Protein AF-H8Z749-F1 (afdb_monomer_lite)

Secondary structure (DSSP, 8-state):
-----------------------------------PPPPPPPPPPPPPPPPPPPPHHHHHHHHHHHHHHHHHHHHHHHHHHHHHHHHTT----SS-TTS-SGGGGSPPGGGGGGS-HHHHHHHHHHHHHHHHHHHHHTT----SS-HHHHHHHHHHHHHHHHHHHHHHHHHS-HHHHHHHHHHH-S-----SPPPTT-----TT---TTSSS----SSSSS------TT----------PPPPPPPPPPPPPPPPP-

Organism: NCBI:txid631362

pLDDT: mean 71.99, std 20.21, range [40.19, 97.88]

Sequence (257 aa):
MSRQSTSILVASIAAAALGLSQGAFATDATAPAAATPPAPPAPPAAPAPMSAPESPDAIIARMEARHKQMAEERERRYEELRNRASQLGFEMPEMPPWEPGERAGMPSPDYAPWITPEERNALREKRWQETRTRAAEHGIELPEMPPWKAAEERRKEMKARFDKFRETMDALNQEQRQAIEQVIGEMPDFGEMPEFGTMPSRPGGMGPGWHGQSRCPHGSKPCNHPRPGYPVPMGAPGMMPPPAAEAPAQPTPAPAN

Radius of gyration: 33.16 Å; chains: 1; bounding box: 97×74×66 Å

Foldseek 3Di:
DDDDDDDDDDDDDDDDDDDDDDDDDDDDDDDDDDDDPDDPDDDPDDDDPDDDDDDPVRVVVVVVVVVVVVVVVVVVVVVVVQVVCVVVVHHDDPDDPPPPDVVVPPPDPVPPPPQDPVNVVVVVVVVVVVVCVVCVVVVHHDDPDDPVVVVVVVVVVVVVVVVVVVVVVVPDDPVVVVVVCVVVNDDPPPPDPPDVPCPPPPPPDDDPDDDDDPPPPDDDDDPPDPPPDDPDPPDDDDPDPPPPPDPPDDDDDDDDD

Structure (mmCIF, N/CA/C/O backbone):
data_AF-H8Z749-F1
#
_entry.id   AF-H8Z749-F1
#
loop_
_atom_site.group_PDB
_atom_site.id
_atom_site.type_symbol
_atom_site.label_atom_id
_atom_site.label_alt_id
_atom_site.label_comp_id
_atom_site.label_asym_id
_atom_site.label_entity_id
_atom_site.label_seq_id
_atom_site.pdbx_PDB_ins_code
_atom_site.Cartn_x
_atom_site.Cartn_y
_atom_site.Cartn_z
_atom_site.occupancy
_atom_site.B_iso_or_equiv
_atom_site.auth_seq_id
_atom_site.auth_comp_id
_atom_site.auth_asym_id
_atom_site.auth_atom_id
_atom_site.pdbx_PDB_model_num
ATOM 1 N N . MET A 1 1 ? -55.920 -6.398 -4.069 1.00 46.88 1 MET A N 1
ATOM 2 C CA . MET A 1 1 ? -55.215 -7.417 -4.880 1.00 46.88 1 MET A CA 1
ATOM 3 C C . MET A 1 1 ? -54.076 -7.973 -4.039 1.00 46.88 1 MET A C 1
ATOM 5 O O . MET A 1 1 ? -53.027 -7.351 -3.947 1.00 46.88 1 MET A O 1
ATOM 9 N N . SER A 1 2 ? -54.340 -9.072 -3.331 1.00 44.34 2 SER A N 1
ATOM 10 C CA . SER A 1 2 ? -53.428 -9.686 -2.358 1.00 44.34 2 SER A CA 1
ATOM 11 C C . SER A 1 2 ? -52.362 -10.525 -3.059 1.00 44.34 2 SER A C 1
ATOM 13 O O . SER A 1 2 ? -52.702 -11.354 -3.900 1.00 44.34 2 SER A O 1
ATOM 15 N N . ARG A 1 3 ? -51.086 -10.343 -2.705 1.00 53.62 3 ARG A N 1
ATOM 16 C CA . ARG A 1 3 ? -49.996 -11.231 -3.130 1.00 53.62 3 ARG A CA 1
ATOM 17 C C . ARG A 1 3 ? -49.558 -12.074 -1.937 1.00 53.62 3 ARG A C 1
ATOM 19 O O . ARG A 1 3 ? -48.973 -11.556 -0.993 1.00 53.62 3 ARG A O 1
ATOM 26 N N . GLN A 1 4 ? -49.904 -13.357 -1.984 1.00 51.09 4 GLN A N 1
ATOM 27 C CA . GLN A 1 4 ? -49.345 -14.396 -1.126 1.00 51.09 4 GLN A CA 1
ATOM 28 C C . GLN A 1 4 ? -47.958 -14.753 -1.673 1.00 51.09 4 GLN A C 1
ATOM 30 O O . GLN A 1 4 ? -47.847 -15.120 -2.841 1.00 51.09 4 GLN A O 1
ATOM 35 N N . SER A 1 5 ? -46.916 -14.632 -0.851 1.00 54.16 5 SER A N 1
ATOM 36 C CA . SER A 1 5 ? -45.573 -15.116 -1.183 1.00 54.16 5 SER A CA 1
ATOM 37 C C . SER A 1 5 ? -45.293 -16.387 -0.392 1.00 54.16 5 SER A C 1
ATOM 39 O O . SER A 1 5 ? -45.149 -16.369 0.828 1.00 54.16 5 SER A O 1
ATOM 41 N N . THR A 1 6 ? -45.266 -17.490 -1.127 1.00 57.66 6 THR A N 1
ATOM 42 C CA . THR A 1 6 ? -45.041 -18.864 -0.690 1.00 57.66 6 THR A CA 1
ATOM 43 C C . THR A 1 6 ? -43.599 -19.057 -0.219 1.00 57.66 6 THR A C 1
ATOM 45 O O . THR A 1 6 ? -42.656 -18.845 -0.979 1.00 57.66 6 THR A O 1
ATOM 48 N N . SER A 1 7 ? -43.420 -19.478 1.032 1.00 46.78 7 SER A N 1
ATOM 49 C CA . SER A 1 7 ? -42.132 -19.903 1.584 1.00 46.78 7 SER A CA 1
ATOM 50 C C . SER A 1 7 ? -41.758 -21.287 1.045 1.00 46.78 7 SER A C 1
ATOM 52 O O . SER A 1 7 ? -42.507 -22.244 1.233 1.00 46.78 7 SER A O 1
ATOM 54 N N . ILE A 1 8 ? -40.599 -21.409 0.395 1.00 58.31 8 ILE A N 1
ATOM 55 C CA . ILE A 1 8 ? -40.028 -22.697 -0.022 1.00 58.31 8 ILE A CA 1
ATOM 56 C C . ILE A 1 8 ? -38.887 -23.042 0.942 1.00 58.31 8 ILE A C 1
ATOM 58 O O . ILE A 1 8 ? -37.840 -22.401 0.942 1.00 58.31 8 ILE A O 1
ATOM 62 N N . LEU A 1 9 ? -39.118 -24.061 1.772 1.00 48.91 9 LEU A N 1
ATOM 63 C CA . LEU A 1 9 ? -38.109 -24.758 2.569 1.00 48.91 9 LEU A CA 1
ATOM 64 C C . LEU A 1 9 ? -37.412 -25.792 1.676 1.00 48.91 9 LEU A C 1
ATOM 66 O O . LEU A 1 9 ? -38.065 -26.716 1.195 1.00 48.91 9 LEU A O 1
ATOM 70 N N . VAL A 1 10 ? -36.095 -25.679 1.494 1.00 55.44 10 VAL A N 1
ATOM 71 C CA . VAL A 1 10 ? -35.273 -26.767 0.943 1.00 55.44 10 VAL A CA 1
ATOM 72 C C . VAL A 1 10 ? -34.322 -27.243 2.031 1.00 55.44 10 VAL A C 1
ATOM 74 O O . VAL A 1 10 ? -33.332 -26.591 2.350 1.00 55.44 10 VAL A O 1
ATOM 77 N N . ALA A 1 11 ? -34.650 -28.397 2.606 1.00 48.34 11 ALA A N 1
ATOM 78 C CA . ALA A 1 11 ? -33.718 -29.213 3.362 1.00 48.34 11 ALA A CA 1
ATOM 79 C C . ALA A 1 11 ? -32.883 -30.035 2.369 1.00 48.34 11 ALA A C 1
ATOM 81 O O . ALA A 1 11 ? -33.427 -30.671 1.467 1.00 48.34 11 ALA A O 1
ATOM 82 N N . SER A 1 12 ? -31.563 -30.048 2.526 1.00 42.06 12 SER A N 1
ATOM 83 C CA . SER A 1 12 ? -30.711 -31.041 1.870 1.00 42.06 12 SER A CA 1
ATOM 84 C C . SER A 1 12 ? -29.648 -31.525 2.840 1.00 42.06 12 SER A C 1
ATOM 86 O O . SER A 1 12 ? -28.687 -30.833 3.163 1.00 42.06 12 SER A O 1
ATOM 88 N N . ILE A 1 13 ? -29.898 -32.740 3.317 1.00 45.94 13 ILE A N 1
ATOM 89 C CA . ILE A 1 13 ? -28.974 -33.626 4.010 1.00 45.94 13 ILE A CA 1
ATOM 90 C C . ILE A 1 13 ? -28.310 -34.474 2.925 1.00 45.94 13 ILE A C 1
ATOM 92 O O . ILE A 1 13 ? -29.010 -35.154 2.178 1.00 45.94 13 ILE A O 1
ATOM 96 N N . ALA A 1 14 ? -26.980 -34.483 2.864 1.00 51.44 14 ALA A N 1
ATOM 97 C CA . ALA A 1 14 ? -26.232 -35.553 2.213 1.00 51.44 14 ALA A CA 1
ATOM 98 C C . ALA A 1 14 ? -24.851 -35.680 2.865 1.00 51.44 14 ALA A C 1
ATOM 100 O O . ALA A 1 14 ? -23.934 -34.907 2.599 1.00 51.44 14 ALA A O 1
ATOM 101 N N . ALA A 1 15 ? -24.733 -36.670 3.746 1.00 47.78 15 ALA A N 1
ATOM 102 C CA . ALA A 1 15 ? -23.464 -37.248 4.147 1.00 47.78 15 ALA A CA 1
ATOM 103 C C . ALA A 1 15 ? -23.049 -38.286 3.095 1.00 47.78 15 ALA A C 1
ATOM 105 O O . ALA A 1 15 ? -23.853 -39.146 2.739 1.00 47.78 15 ALA A O 1
ATOM 106 N N . ALA A 1 16 ? -21.798 -38.246 2.640 1.00 49.72 16 ALA A N 1
ATOM 107 C CA . ALA A 1 16 ? -21.149 -39.385 1.999 1.00 49.72 16 ALA A CA 1
ATOM 108 C C . ALA A 1 16 ? -19.632 -39.295 2.205 1.00 49.72 16 ALA A C 1
ATOM 110 O O . ALA A 1 16 ? -18.963 -38.393 1.707 1.00 49.72 16 ALA A O 1
ATOM 111 N N . ALA A 1 17 ? -19.126 -40.244 2.987 1.00 48.78 17 ALA A N 1
ATOM 112 C CA . ALA A 1 17 ? -17.720 -40.569 3.145 1.00 48.78 17 ALA A CA 1
ATOM 113 C C . ALA A 1 17 ? -17.163 -41.221 1.871 1.00 48.78 17 ALA A C 1
ATOM 115 O O . ALA A 1 17 ? -17.882 -41.978 1.230 1.00 48.78 17 ALA A O 1
ATOM 116 N N . LEU A 1 18 ? -15.888 -40.966 1.560 1.00 43.22 18 LEU A N 1
ATOM 117 C CA . LEU A 1 18 ? -14.976 -41.730 0.685 1.00 43.22 18 LEU A CA 1
ATOM 118 C C . LEU A 1 18 ? -13.651 -40.943 0.683 1.00 43.22 18 LEU A C 1
ATOM 120 O O . LEU A 1 18 ? -13.672 -39.726 0.585 1.00 43.22 18 LEU A O 1
ATOM 124 N N . GLY A 1 19 ? -12.455 -41.495 0.808 1.00 47.06 19 GLY A N 1
ATOM 125 C CA . GLY A 1 19 ? -11.974 -42.860 0.907 1.00 47.06 19 GLY A CA 1
ATOM 126 C C . GLY A 1 19 ? -10.455 -42.770 1.107 1.00 47.06 19 GLY A C 1
ATOM 127 O O . GLY A 1 19 ? -9.820 -41.795 0.704 1.00 47.06 19 GLY A O 1
ATOM 128 N N . LEU A 1 20 ? -9.886 -43.761 1.789 1.00 51.81 20 LEU A N 1
ATOM 129 C CA . LEU A 1 20 ? -8.452 -43.888 2.015 1.00 51.81 20 LEU A CA 1
ATOM 130 C C . LEU A 1 20 ? -7.694 -44.073 0.693 1.00 51.81 20 LEU A C 1
ATOM 132 O O . LEU A 1 20 ? -8.020 -44.970 -0.079 1.00 51.81 20 LEU A O 1
ATOM 136 N N . SER A 1 21 ? -6.604 -43.332 0.503 1.00 46.31 21 SER A N 1
ATOM 137 C CA . SER A 1 21 ? -5.552 -43.703 -0.446 1.00 46.31 21 SER A CA 1
ATOM 138 C C . SER A 1 21 ? -4.190 -43.646 0.246 1.00 46.31 21 SER A C 1
ATOM 140 O O . SER A 1 21 ? -3.498 -42.628 0.224 1.00 46.31 21 SER A O 1
ATOM 142 N N . GLN A 1 22 ? -3.818 -44.755 0.891 1.00 46.56 22 GLN A N 1
ATOM 143 C CA . GLN A 1 22 ? -2.431 -45.036 1.252 1.00 46.56 22 GLN A CA 1
ATOM 144 C C . GLN A 1 22 ? -1.711 -45.535 -0.006 1.00 46.56 22 GLN A C 1
ATOM 146 O O . GLN A 1 22 ? -1.921 -46.663 -0.445 1.00 46.56 22 GLN A O 1
ATOM 151 N N . GLY A 1 23 ? -0.891 -44.676 -0.608 1.00 56.78 23 GLY A N 1
ATOM 152 C CA . GLY A 1 23 ? 0.042 -45.062 -1.662 1.00 56.78 23 GLY A CA 1
ATOM 153 C C . GLY A 1 23 ? 1.331 -45.590 -1.044 1.00 56.78 23 GLY A C 1
ATOM 154 O O . GLY A 1 23 ? 2.120 -44.818 -0.504 1.00 56.78 23 GLY A O 1
ATOM 155 N N . ALA A 1 24 ? 1.523 -46.905 -1.118 1.00 50.28 24 ALA A N 1
ATOM 156 C CA . ALA A 1 24 ? 2.780 -47.573 -0.829 1.00 50.28 24 ALA A CA 1
ATOM 157 C C . ALA A 1 24 ? 3.790 -47.270 -1.949 1.00 50.28 24 ALA A C 1
ATOM 159 O O . ALA A 1 24 ? 3.610 -47.716 -3.080 1.00 50.28 24 ALA A O 1
ATOM 160 N N . PHE A 1 25 ? 4.858 -46.537 -1.637 1.00 56.69 25 PHE A N 1
ATOM 161 C CA . PHE A 1 25 ? 6.051 -46.517 -2.480 1.00 56.69 25 PHE A CA 1
ATOM 162 C C . PHE A 1 25 ? 7.028 -47.567 -1.961 1.00 56.69 25 PHE A C 1
ATOM 164 O O . PHE A 1 25 ? 7.559 -47.458 -0.857 1.00 56.69 25 PHE A O 1
ATOM 171 N N . ALA A 1 26 ? 7.213 -48.605 -2.775 1.00 51.00 26 ALA A N 1
ATOM 172 C CA . ALA A 1 26 ? 8.272 -49.584 -2.639 1.00 51.00 26 ALA A CA 1
ATOM 173 C C . ALA A 1 26 ? 9.633 -48.892 -2.802 1.00 51.00 26 ALA A C 1
ATOM 175 O O . ALA A 1 26 ? 9.894 -48.253 -3.820 1.00 51.00 26 ALA A O 1
ATOM 176 N N . THR A 1 27 ? 10.491 -49.024 -1.797 1.00 49.38 27 THR A N 1
ATOM 177 C CA . THR A 1 27 ? 11.911 -48.682 -1.885 1.00 49.38 27 THR A CA 1
ATOM 178 C C . THR A 1 27 ? 12.724 -49.963 -1.981 1.00 49.38 27 THR A C 1
ATOM 180 O O . THR A 1 27 ? 12.558 -50.866 -1.159 1.00 49.38 27 THR A O 1
ATOM 183 N N . ASP A 1 28 ? 13.592 -50.002 -2.989 1.00 51.97 28 ASP A N 1
ATOM 184 C CA . ASP A 1 28 ? 14.576 -51.042 -3.267 1.00 51.97 28 ASP A CA 1
ATOM 185 C C . ASP A 1 28 ? 15.382 -51.465 -2.031 1.00 51.97 28 ASP A C 1
ATOM 187 O O . ASP A 1 28 ? 15.905 -50.647 -1.267 1.00 51.97 28 ASP A O 1
ATOM 191 N N . ALA A 1 29 ? 15.510 -52.781 -1.878 1.00 46.47 29 ALA A N 1
ATOM 192 C CA . ALA A 1 29 ? 16.312 -53.434 -0.861 1.00 46.47 29 ALA A CA 1
ATOM 193 C C . ALA A 1 29 ? 17.808 -53.237 -1.157 1.00 46.47 29 ALA A C 1
ATOM 195 O O . ALA A 1 29 ? 18.411 -53.955 -1.951 1.00 46.47 29 ALA A O 1
ATOM 196 N N . THR A 1 30 ? 18.421 -52.267 -0.480 1.00 55.94 30 THR A N 1
ATOM 197 C CA . THR A 1 30 ? 19.881 -52.169 -0.361 1.00 55.94 30 THR A CA 1
ATOM 198 C C . THR A 1 30 ? 20.363 -53.144 0.717 1.00 55.94 30 THR A C 1
ATOM 200 O O . THR A 1 30 ? 19.823 -53.180 1.822 1.00 55.94 30 THR A O 1
ATOM 203 N N . ALA A 1 31 ? 21.362 -53.958 0.371 1.00 57.62 31 ALA A N 1
ATOM 204 C CA . ALA A 1 31 ? 21.973 -54.969 1.229 1.00 57.62 31 ALA A CA 1
ATOM 205 C C . ALA A 1 31 ? 22.465 -54.399 2.581 1.00 57.62 31 ALA A C 1
ATOM 207 O O . ALA A 1 31 ? 22.967 -53.272 2.625 1.00 57.62 31 ALA A O 1
ATOM 208 N N . PRO A 1 32 ? 22.382 -55.172 3.681 1.00 55.25 32 PRO A N 1
ATOM 209 C CA . PRO A 1 32 ? 22.863 -54.732 4.983 1.00 55.25 32 PRO A CA 1
ATOM 210 C C . PRO A 1 32 ? 24.396 -54.692 4.996 1.00 55.25 32 PRO A C 1
ATOM 212 O O . PRO A 1 32 ? 25.067 -55.723 5.026 1.00 55.25 32 PRO A O 1
ATOM 215 N N . ALA A 1 33 ? 24.955 -53.482 4.989 1.00 58.06 33 ALA A N 1
ATOM 216 C CA . ALA A 1 33 ? 26.341 -53.255 5.371 1.00 58.06 33 ALA A CA 1
ATOM 217 C C . ALA A 1 33 ? 26.509 -53.564 6.868 1.00 58.06 33 ALA A C 1
ATOM 219 O O . ALA A 1 33 ? 25.693 -53.152 7.695 1.00 58.06 33 ALA A O 1
ATOM 220 N N . ALA A 1 34 ? 27.562 -54.311 7.198 1.00 57.97 34 ALA A N 1
ATOM 221 C CA . ALA A 1 34 ? 27.924 -54.680 8.559 1.00 57.97 34 ALA A CA 1
ATOM 222 C C . ALA A 1 34 ? 27.974 -53.445 9.477 1.00 57.97 34 ALA A C 1
ATOM 224 O O . ALA A 1 34 ? 28.657 -52.463 9.188 1.00 57.97 34 ALA A O 1
ATOM 225 N N . ALA A 1 35 ? 27.228 -53.508 10.580 1.00 55.16 35 ALA A N 1
ATOM 226 C CA . ALA A 1 35 ? 27.137 -52.442 11.561 1.00 55.16 35 ALA A CA 1
ATOM 227 C C . ALA A 1 35 ? 28.461 -52.298 12.325 1.00 55.16 35 ALA A C 1
ATOM 229 O O . ALA A 1 35 ? 28.802 -53.121 13.175 1.00 55.16 35 ALA A O 1
ATOM 230 N N . THR A 1 36 ? 29.198 -51.228 12.040 1.00 65.38 36 THR A N 1
ATOM 231 C CA . THR A 1 36 ? 30.255 -50.723 12.919 1.00 65.38 36 THR A CA 1
ATOM 232 C C . THR A 1 36 ? 29.603 -50.265 14.232 1.00 65.38 36 THR A C 1
ATOM 234 O O . THR A 1 36 ? 28.595 -49.554 14.175 1.00 65.38 36 THR A O 1
ATOM 237 N N . PRO A 1 37 ? 30.118 -50.650 15.414 1.00 72.50 37 PRO A N 1
ATOM 238 C CA . PRO A 1 37 ? 29.572 -50.183 16.684 1.00 72.50 37 PRO A CA 1
ATOM 239 C C . PRO A 1 37 ? 29.573 -48.643 16.735 1.00 72.50 37 PRO A C 1
ATOM 241 O O . PRO A 1 37 ? 30.551 -48.023 16.306 1.00 72.50 37 PRO A O 1
ATOM 244 N N . PRO A 1 38 ? 28.490 -48.012 17.229 1.00 70.50 38 PRO A N 1
ATOM 245 C CA . PRO A 1 38 ? 28.393 -46.562 17.305 1.00 70.50 38 PRO A CA 1
ATOM 246 C C . PRO A 1 38 ? 29.497 -46.015 18.211 1.00 70.50 38 PRO A C 1
ATOM 248 O O . PRO A 1 38 ? 29.635 -46.426 19.365 1.00 70.50 38 PRO A O 1
ATOM 251 N N . ALA A 1 39 ? 30.284 -45.083 17.674 1.00 74.62 39 ALA A N 1
ATOM 252 C CA . ALA A 1 39 ? 31.243 -44.322 18.457 1.00 74.62 39 ALA A CA 1
ATOM 253 C C . ALA A 1 39 ? 30.505 -43.584 19.595 1.00 74.62 39 ALA A C 1
ATOM 255 O O . ALA A 1 39 ? 29.397 -43.082 19.372 1.00 74.62 39 ALA A O 1
ATOM 256 N N . PRO A 1 40 ? 31.086 -43.516 20.808 1.00 76.25 40 PRO A N 1
ATOM 257 C CA . PRO A 1 40 ? 30.490 -42.779 21.915 1.00 76.25 40 PRO A CA 1
ATOM 258 C C . PRO A 1 40 ? 30.230 -41.320 21.503 1.00 76.25 40 PRO A C 1
ATOM 260 O O . PRO A 1 40 ? 31.038 -40.743 20.768 1.00 76.25 40 PRO A O 1
ATOM 263 N N . PRO A 1 41 ? 29.110 -40.716 21.945 1.00 72.56 41 PRO A N 1
ATOM 264 C CA . PRO A 1 41 ? 28.768 -39.347 21.592 1.00 72.56 41 PRO A CA 1
ATOM 265 C C . PRO A 1 41 ? 29.899 -38.411 22.017 1.00 72.56 41 PRO A C 1
ATOM 267 O O . PRO A 1 41 ? 30.317 -38.410 23.177 1.00 72.56 41 PRO A O 1
ATOM 270 N N . ALA A 1 42 ? 30.402 -37.629 21.060 1.00 76.50 42 ALA A N 1
ATOM 271 C CA . ALA A 1 42 ? 31.376 -36.588 21.342 1.00 76.50 42 ALA A CA 1
ATOM 272 C C . ALA A 1 42 ? 30.805 -35.639 22.414 1.00 76.50 42 ALA A C 1
ATOM 274 O O . ALA A 1 42 ? 29.613 -35.309 22.355 1.00 76.50 42 ALA A O 1
ATOM 275 N N . PRO A 1 43 ? 31.617 -35.207 23.396 1.00 77.44 43 PRO A N 1
ATOM 276 C CA . PRO A 1 43 ? 31.171 -34.236 24.383 1.00 77.44 43 PRO A CA 1
ATOM 277 C C . PRO A 1 43 ? 30.663 -32.971 23.672 1.00 77.44 43 PRO A C 1
ATOM 279 O O . PRO A 1 43 ? 31.208 -32.603 22.626 1.00 77.44 43 PRO A O 1
ATOM 282 N N . PRO A 1 44 ? 29.620 -32.309 24.206 1.00 71.94 44 PRO A N 1
ATOM 283 C CA . PRO A 1 44 ? 29.088 -31.091 23.615 1.00 71.94 44 PRO A CA 1
ATOM 284 C C . PRO A 1 44 ? 30.220 -30.078 23.455 1.00 71.94 44 PRO A C 1
ATOM 286 O O . PRO A 1 44 ? 30.924 -29.764 24.417 1.00 71.94 44 PRO A O 1
ATOM 289 N N . ALA A 1 45 ? 30.412 -29.604 22.223 1.00 74.12 45 ALA A N 1
ATOM 290 C CA . ALA A 1 45 ? 31.382 -28.562 21.935 1.00 74.12 45 ALA A CA 1
ATOM 291 C C . ALA A 1 45 ? 31.105 -27.366 22.854 1.00 74.12 45 ALA A C 1
ATOM 293 O O . ALA A 1 45 ? 29.961 -26.915 22.965 1.00 74.12 45 ALA A O 1
ATOM 294 N N . ALA A 1 46 ? 32.147 -26.887 23.536 1.00 71.38 46 ALA A N 1
ATOM 295 C CA . ALA A 1 46 ? 32.052 -25.705 24.378 1.00 71.38 46 ALA A CA 1
ATOM 296 C C . ALA A 1 46 ? 31.457 -24.535 23.566 1.00 71.38 46 ALA A C 1
ATOM 298 O O . ALA A 1 46 ? 31.787 -24.396 22.382 1.00 71.38 46 ALA A O 1
ATOM 299 N N . PRO A 1 47 ? 30.572 -23.712 24.162 1.00 63.47 47 PRO A N 1
ATOM 300 C CA . PRO A 1 47 ? 29.963 -22.589 23.464 1.00 63.47 47 PRO A CA 1
ATOM 301 C C . PRO A 1 47 ? 31.059 -21.675 22.919 1.00 63.47 47 PRO A C 1
ATOM 303 O O . PRO A 1 47 ? 31.970 -21.279 23.649 1.00 63.47 47 PRO A O 1
ATOM 306 N N . ALA A 1 48 ? 30.982 -21.370 21.622 1.00 69.12 48 ALA A N 1
ATOM 307 C CA . ALA A 1 48 ? 31.908 -20.444 20.992 1.00 69.12 48 ALA A CA 1
ATOM 308 C C . ALA A 1 48 ? 31.876 -19.098 21.742 1.00 69.12 48 ALA A C 1
ATOM 310 O O . ALA A 1 48 ? 30.790 -18.650 22.130 1.00 69.12 48 ALA A O 1
ATOM 311 N N . PRO A 1 49 ? 33.035 -18.454 21.968 1.00 66.50 49 PRO A N 1
ATOM 312 C CA . PRO A 1 49 ? 33.078 -17.162 22.638 1.00 66.50 49 PRO A CA 1
ATOM 313 C C . PRO A 1 49 ? 32.217 -16.156 21.869 1.00 66.50 49 PRO A C 1
ATOM 315 O O . PRO A 1 49 ? 32.296 -16.076 20.641 1.00 66.50 49 PRO A O 1
ATOM 318 N N . MET A 1 50 ? 31.388 -15.395 22.592 1.00 50.72 50 MET A N 1
ATOM 319 C CA . MET A 1 50 ? 30.606 -14.315 21.993 1.00 50.72 50 MET A CA 1
ATOM 320 C C . MET A 1 50 ? 31.567 -13.326 21.332 1.00 50.72 50 MET A C 1
ATOM 322 O O . MET A 1 50 ? 32.445 -12.772 21.994 1.00 50.72 50 MET A O 1
ATOM 326 N N . SER A 1 51 ? 31.429 -13.139 20.019 1.00 71.81 51 SER A N 1
ATOM 327 C CA . SER A 1 51 ? 32.221 -12.160 19.282 1.00 71.81 51 SER A CA 1
ATOM 328 C C . SER A 1 51 ? 31.960 -10.764 19.850 1.00 71.81 51 SER A C 1
ATOM 330 O O . SER A 1 51 ? 30.817 -10.409 20.141 1.00 71.81 51 SER A O 1
ATOM 332 N N . ALA A 1 52 ? 33.029 -9.989 20.031 1.00 72.19 52 ALA A N 1
ATOM 333 C CA . ALA A 1 52 ? 32.947 -8.593 20.448 1.00 72.19 52 ALA A CA 1
ATOM 334 C C . ALA A 1 52 ? 32.043 -7.779 19.492 1.00 72.19 52 ALA A C 1
ATOM 336 O O . ALA A 1 52 ? 31.930 -8.146 18.319 1.00 72.19 52 ALA A O 1
ATOM 337 N N . PRO A 1 53 ? 31.402 -6.690 19.962 1.00 70.44 53 PRO A N 1
ATOM 338 C CA . PRO A 1 53 ? 30.552 -5.859 19.111 1.00 70.44 53 PRO A CA 1
ATOM 339 C C . PRO A 1 53 ? 31.351 -5.287 17.927 1.00 70.44 53 PRO A C 1
ATOM 341 O O . PRO A 1 53 ? 32.371 -4.627 18.123 1.00 70.44 53 PRO A O 1
ATOM 344 N N . GLU A 1 54 ? 30.890 -5.558 16.702 1.00 81.69 54 GLU A N 1
ATOM 345 C CA . GLU A 1 54 ? 31.458 -4.997 15.467 1.00 81.69 54 GLU A CA 1
ATOM 346 C C . GLU A 1 54 ? 31.192 -3.482 15.395 1.00 81.69 54 GLU A C 1
ATOM 348 O O . GLU A 1 54 ? 30.148 -2.996 15.841 1.00 81.69 54 GLU A O 1
ATOM 353 N N . SER A 1 55 ? 32.128 -2.723 14.816 1.00 90.94 55 SER A N 1
ATOM 354 C CA . SER A 1 55 ? 31.915 -1.299 14.541 1.00 90.94 55 SER A CA 1
ATOM 355 C C . SER A 1 55 ? 30.867 -1.104 13.429 1.00 90.94 55 SER A C 1
ATOM 357 O O . SER A 1 55 ? 30.732 -1.969 12.559 1.00 90.94 55 SER A O 1
ATOM 359 N N . PRO A 1 56 ? 30.146 0.035 13.396 1.00 89.00 56 PRO A N 1
ATOM 360 C CA . PRO A 1 56 ? 29.195 0.340 12.323 1.00 89.00 56 PRO A CA 1
ATOM 361 C C . PRO A 1 56 ? 29.804 0.224 10.918 1.00 89.00 56 PRO A C 1
ATOM 363 O O . PRO A 1 56 ? 29.182 -0.347 10.025 1.00 89.00 56 PRO A O 1
ATOM 366 N N . ASP A 1 57 ? 31.049 0.669 10.741 1.00 91.69 57 ASP A N 1
ATOM 367 C CA . ASP A 1 57 ? 31.752 0.599 9.455 1.00 91.69 57 ASP A CA 1
ATOM 368 C C . ASP A 1 57 ? 32.040 -0.845 9.027 1.00 91.69 57 ASP A C 1
ATOM 370 O O . ASP A 1 57 ? 31.886 -1.196 7.857 1.00 91.69 57 ASP A O 1
ATOM 374 N N . ALA A 1 58 ? 32.398 -1.719 9.976 1.00 91.00 58 ALA A N 1
ATOM 375 C CA . ALA A 1 58 ? 32.604 -3.138 9.698 1.00 91.00 58 ALA A CA 1
ATOM 376 C C . ALA A 1 58 ? 31.295 -3.824 9.276 1.00 91.00 58 ALA A C 1
ATOM 378 O O . ALA A 1 58 ? 31.294 -4.671 8.378 1.00 91.00 58 ALA A O 1
ATOM 379 N N . ILE A 1 59 ? 30.168 -3.420 9.871 1.00 87.69 59 ILE A N 1
ATOM 380 C CA . ILE A 1 59 ? 28.838 -3.906 9.491 1.00 87.69 59 ILE A CA 1
ATOM 381 C C . ILE A 1 59 ? 28.497 -3.467 8.061 1.00 87.69 59 ILE A C 1
ATOM 383 O O . ILE A 1 59 ? 28.058 -4.303 7.267 1.00 87.69 59 ILE A O 1
ATOM 387 N N . ILE A 1 60 ? 28.730 -2.196 7.711 1.00 88.38 60 ILE A N 1
ATOM 388 C CA . ILE A 1 60 ? 28.485 -1.666 6.358 1.00 88.38 60 ILE A CA 1
ATOM 389 C C . ILE A 1 60 ? 29.337 -2.420 5.331 1.00 88.38 60 ILE A C 1
ATOM 391 O O . ILE A 1 60 ? 28.787 -3.000 4.394 1.00 88.38 60 ILE A O 1
ATOM 395 N N . ALA A 1 61 ? 30.649 -2.527 5.555 1.00 94.00 61 ALA A N 1
ATOM 396 C CA . ALA A 1 61 ? 31.557 -3.229 4.648 1.00 94.00 61 ALA A CA 1
ATOM 397 C C . ALA A 1 61 ? 31.165 -4.707 4.453 1.00 94.00 61 ALA A C 1
ATOM 399 O O . ALA A 1 61 ? 31.202 -5.241 3.342 1.00 94.00 61 ALA A O 1
ATOM 400 N N . ARG A 1 62 ? 30.722 -5.384 5.521 1.00 93.25 62 ARG A N 1
ATOM 401 C CA . ARG A 1 62 ? 30.226 -6.764 5.447 1.00 93.25 62 ARG A CA 1
ATOM 402 C C . ARG A 1 62 ? 28.931 -6.873 4.645 1.00 93.25 62 ARG A C 1
ATOM 404 O O . ARG A 1 62 ? 28.748 -7.847 3.909 1.00 93.25 62 ARG A O 1
ATOM 411 N N . MET A 1 63 ? 28.018 -5.914 4.796 1.00 90.44 63 MET A N 1
ATOM 412 C CA . MET A 1 63 ? 26.787 -5.868 4.008 1.00 90.44 63 MET A CA 1
ATOM 413 C C . MET A 1 63 ? 27.085 -5.650 2.524 1.00 90.44 63 MET A C 1
ATOM 415 O O . MET A 1 63 ? 26.531 -6.373 1.697 1.00 90.44 63 MET A O 1
ATOM 419 N N . GLU A 1 64 ? 27.991 -4.733 2.191 1.00 92.94 64 GLU A N 1
ATOM 420 C CA . GLU A 1 64 ? 28.424 -4.473 0.815 1.00 92.94 64 GLU A CA 1
ATOM 421 C C . GLU A 1 64 ? 29.083 -5.702 0.184 1.00 92.94 64 GLU A C 1
ATOM 423 O O . GLU A 1 64 ? 28.694 -6.123 -0.907 1.00 92.94 64 GLU A O 1
ATOM 428 N N . ALA A 1 65 ? 30.009 -6.350 0.896 1.00 95.69 65 ALA A N 1
ATOM 429 C CA . ALA A 1 65 ? 30.657 -7.574 0.429 1.00 95.69 65 ALA A CA 1
ATOM 430 C C . ALA A 1 65 ? 29.637 -8.691 0.164 1.00 95.69 65 ALA A C 1
ATOM 432 O O . ALA A 1 65 ? 29.685 -9.359 -0.870 1.00 95.69 65 ALA A O 1
ATOM 433 N N . ARG A 1 66 ? 28.662 -8.863 1.064 1.00 93.75 66 ARG A N 1
ATOM 434 C CA . ARG A 1 66 ? 27.574 -9.826 0.875 1.00 93.75 66 ARG A CA 1
ATOM 435 C C . ARG A 1 66 ? 26.693 -9.461 -0.317 1.00 93.75 66 ARG A C 1
ATOM 437 O O . ARG A 1 66 ? 26.274 -10.355 -1.045 1.00 93.75 66 ARG A O 1
ATOM 444 N N . HIS A 1 67 ? 26.389 -8.180 -0.514 1.00 91.12 67 HIS A N 1
ATOM 445 C CA . HIS A 1 67 ? 25.593 -7.730 -1.653 1.00 91.12 67 HIS A CA 1
ATOM 446 C C . HIS A 1 67 ? 26.311 -8.022 -2.973 1.00 91.12 67 HIS A C 1
ATOM 448 O O . HIS A 1 67 ? 25.694 -8.552 -3.893 1.00 91.12 67 HIS A O 1
ATOM 454 N N . LYS A 1 68 ? 27.621 -7.763 -3.034 1.00 94.81 68 LYS A N 1
ATOM 455 C CA . LYS A 1 68 ? 28.455 -8.079 -4.195 1.00 94.81 68 LYS A CA 1
ATOM 456 C C . LYS A 1 68 ? 28.463 -9.579 -4.502 1.00 94.81 68 LYS A C 1
ATOM 458 O O . LYS A 1 68 ? 28.157 -9.964 -5.623 1.00 94.81 68 LYS A O 1
ATOM 463 N N . GLN A 1 69 ? 28.691 -10.423 -3.496 1.00 95.69 69 GLN A N 1
ATOM 464 C CA . GLN A 1 69 ? 28.634 -11.883 -3.664 1.00 95.69 69 GLN A CA 1
ATOM 465 C C . GLN A 1 69 ? 27.260 -12.359 -4.157 1.00 95.69 69 GLN A C 1
ATOM 467 O O . GLN A 1 69 ? 27.167 -13.208 -5.038 1.00 95.69 69 GLN A O 1
ATOM 472 N N . MET A 1 70 ? 26.179 -11.794 -3.615 1.00 92.88 70 MET A N 1
ATOM 473 C CA . MET A 1 70 ? 24.815 -12.111 -4.047 1.00 92.88 70 MET A CA 1
ATOM 474 C C . MET A 1 70 ? 24.523 -11.642 -5.479 1.00 92.88 70 MET A C 1
ATOM 476 O O . MET A 1 70 ? 23.695 -12.261 -6.147 1.00 92.88 70 MET A O 1
ATOM 480 N N . ALA A 1 71 ? 25.136 -10.546 -5.936 1.00 91.06 71 ALA A N 1
ATOM 481 C CA . ALA A 1 71 ? 25.009 -10.059 -7.308 1.00 91.06 71 ALA A CA 1
ATOM 482 C C . ALA A 1 71 ? 25.727 -11.000 -8.285 1.00 91.06 71 ALA A C 1
ATOM 484 O O . ALA A 1 71 ? 25.091 -11.499 -9.209 1.00 91.06 71 ALA A O 1
ATOM 485 N N . GLU A 1 72 ? 26.979 -11.358 -7.990 1.00 96.00 72 GLU A N 1
ATOM 486 C CA . GLU A 1 72 ? 27.773 -12.308 -8.781 1.00 96.00 72 GLU A CA 1
ATOM 487 C C . GLU A 1 72 ? 27.091 -13.688 -8.868 1.00 96.00 72 GLU A C 1
ATOM 489 O O . GLU A 1 72 ? 26.972 -14.280 -9.941 1.00 96.00 72 GLU A O 1
ATOM 494 N N . GLU A 1 73 ? 26.565 -14.205 -7.750 1.00 95.25 73 GLU A N 1
ATOM 495 C CA . GLU A 1 73 ? 25.826 -15.474 -7.747 1.00 95.25 73 GLU A CA 1
ATOM 496 C C . GLU A 1 73 ? 24.547 -15.394 -8.596 1.00 95.25 73 GLU A C 1
ATOM 498 O O . GLU A 1 73 ? 24.158 -16.364 -9.253 1.00 95.25 73 GLU A O 1
ATOM 503 N N . ARG A 1 74 ? 23.877 -14.239 -8.591 1.00 94.50 74 ARG A N 1
ATOM 504 C CA . ARG A 1 74 ? 22.660 -14.018 -9.374 1.00 94.50 74 ARG A CA 1
ATOM 505 C C . ARG A 1 74 ? 22.958 -13.959 -10.871 1.00 94.50 74 ARG A C 1
ATOM 507 O O . ARG A 1 74 ? 22.217 -14.575 -11.633 1.00 94.50 74 ARG A O 1
ATOM 514 N N . GLU A 1 75 ? 24.023 -13.269 -11.270 1.00 94.75 75 GLU A N 1
ATOM 515 C CA . GLU A 1 75 ? 24.511 -13.223 -12.654 1.00 94.75 75 GLU A CA 1
ATOM 516 C C . GLU A 1 75 ? 24.856 -14.626 -13.150 1.00 94.75 75 GLU A C 1
ATOM 518 O O . GLU A 1 75 ? 24.294 -15.081 -14.145 1.00 94.75 75 GLU A O 1
ATOM 523 N N . ARG A 1 76 ? 25.645 -15.382 -12.377 1.00 97.12 76 ARG A N 1
ATOM 524 C CA . ARG A 1 76 ? 25.983 -16.772 -12.708 1.00 97.12 76 ARG A CA 1
ATOM 525 C C . ARG A 1 76 ? 24.741 -17.644 -12.905 1.00 97.12 76 ARG A C 1
ATOM 527 O O . ARG A 1 76 ? 24.650 -18.402 -13.868 1.00 97.12 76 ARG A O 1
ATOM 534 N N . ARG A 1 77 ? 23.757 -17.543 -12.004 1.00 96.50 77 ARG A N 1
ATOM 535 C CA . ARG A 1 77 ? 22.489 -18.285 -12.132 1.00 96.50 77 ARG A CA 1
ATOM 536 C C . ARG A 1 77 ? 21.715 -17.888 -13.389 1.00 96.50 77 ARG A C 1
ATOM 538 O O . ARG A 1 77 ? 21.040 -18.739 -13.965 1.00 96.50 77 ARG A O 1
ATOM 545 N N . TYR A 1 78 ? 21.789 -16.626 -13.807 1.00 95.38 78 TYR A N 1
ATOM 546 C CA . TYR A 1 78 ? 21.134 -16.152 -15.023 1.00 95.38 78 TYR A CA 1
ATOM 547 C C . TYR A 1 78 ? 21.809 -16.679 -16.286 1.00 95.38 78 TYR A C 1
ATOM 549 O O . TYR A 1 78 ? 21.121 -17.146 -17.189 1.00 95.38 78 TYR A O 1
ATOM 557 N N . GLU A 1 79 ? 23.139 -16.681 -16.333 1.00 96.19 79 GLU A N 1
ATOM 558 C CA . GLU A 1 79 ? 23.898 -17.265 -17.440 1.00 96.19 79 GLU A CA 1
ATOM 559 C C . GLU A 1 79 ? 23.621 -18.765 -17.579 1.00 96.19 79 GLU A C 1
ATOM 561 O O . GLU A 1 79 ? 23.335 -19.255 -18.673 1.00 96.19 79 GLU A O 1
ATOM 566 N N . GLU A 1 80 ? 23.628 -19.502 -16.463 1.00 97.12 80 GLU A N 1
ATOM 567 C CA . GLU A 1 80 ? 23.262 -20.921 -16.446 1.00 97.12 80 GLU A CA 1
ATOM 568 C C . GLU A 1 80 ? 21.827 -21.138 -16.959 1.00 97.12 80 GLU A C 1
ATOM 570 O O . GLU A 1 80 ? 21.578 -22.066 -17.733 1.00 97.12 80 GLU A O 1
ATOM 575 N N . LEU A 1 81 ? 20.885 -20.270 -16.576 1.00 96.81 81 LEU A N 1
ATOM 576 C CA . LEU A 1 81 ? 19.503 -20.318 -17.052 1.00 96.81 81 LEU A CA 1
ATOM 577 C C . LEU A 1 81 ? 19.405 -20.015 -18.555 1.00 96.81 81 LEU A C 1
ATOM 579 O O . LEU A 1 81 ? 18.706 -20.736 -19.265 1.00 96.81 81 LEU A O 1
ATOM 583 N N . ARG A 1 82 ? 20.140 -19.014 -19.051 1.00 96.81 82 ARG A N 1
ATOM 584 C CA . ARG A 1 82 ? 20.197 -18.641 -20.473 1.00 96.81 82 ARG A CA 1
ATOM 585 C C . ARG A 1 82 ? 20.761 -19.776 -21.322 1.00 96.81 82 ARG A C 1
ATOM 587 O O . ARG A 1 82 ? 20.191 -20.101 -22.358 1.00 96.81 82 ARG A O 1
ATOM 594 N N . ASN A 1 83 ? 21.815 -20.434 -20.845 1.00 97.19 83 ASN A N 1
ATOM 595 C CA . ASN A 1 83 ? 22.405 -21.598 -21.504 1.00 97.19 83 ASN A CA 1
ATOM 596 C C . ASN A 1 83 ? 21.443 -22.794 -21.551 1.00 97.19 83 ASN A C 1
ATOM 598 O O . ASN A 1 83 ? 21.394 -23.515 -22.544 1.00 97.19 83 ASN A O 1
ATOM 602 N N . ARG A 1 84 ? 20.651 -23.021 -20.496 1.00 97.69 84 ARG A N 1
ATOM 603 C CA . ARG A 1 84 ? 19.613 -24.066 -20.508 1.00 97.69 84 ARG A CA 1
ATOM 604 C C . ARG A 1 84 ? 18.450 -23.708 -21.429 1.00 97.69 84 ARG A C 1
ATOM 606 O O . ARG A 1 84 ? 17.944 -24.581 -22.125 1.00 97.69 84 ARG A O 1
ATOM 613 N N . ALA A 1 85 ? 18.037 -22.443 -21.447 1.00 97.12 85 ALA A N 1
ATOM 614 C CA . ALA A 1 85 ? 16.985 -21.967 -22.335 1.00 97.12 85 ALA A CA 1
ATOM 615 C C . ALA A 1 85 ? 17.393 -22.115 -23.809 1.00 97.12 85 ALA A C 1
ATOM 617 O O . ALA A 1 85 ? 16.613 -22.649 -24.596 1.00 97.12 85 ALA A O 1
ATOM 618 N N . SER A 1 86 ? 18.636 -21.763 -24.160 1.00 97.31 86 SER A N 1
ATOM 619 C CA . SER A 1 86 ? 19.135 -21.887 -25.535 1.00 97.31 86 SER A CA 1
ATOM 620 C C . SER A 1 86 ? 19.207 -23.341 -26.007 1.00 97.31 86 SER A C 1
ATOM 622 O O . SER A 1 86 ? 18.830 -23.629 -27.140 1.00 97.31 86 SER A O 1
ATOM 624 N N . GLN A 1 87 ? 19.580 -24.282 -25.130 1.00 97.44 87 GLN A N 1
ATOM 625 C CA . GLN A 1 87 ? 19.527 -25.722 -25.427 1.00 97.44 87 GLN A CA 1
ATOM 626 C C . GLN A 1 87 ? 18.107 -26.221 -25.732 1.00 97.44 87 GLN A C 1
ATOM 628 O O . GLN A 1 87 ? 17.940 -27.178 -26.483 1.00 97.44 87 GLN A O 1
ATOM 633 N N . LEU A 1 88 ? 17.085 -25.572 -25.171 1.00 97.75 88 LEU A N 1
ATOM 634 C CA . LEU A 1 88 ? 15.673 -25.877 -25.408 1.00 97.75 88 LEU A CA 1
ATOM 635 C C . LEU A 1 88 ? 15.073 -25.077 -26.579 1.00 97.75 88 LEU A C 1
ATOM 637 O O . LEU A 1 88 ? 13.876 -25.189 -26.833 1.00 97.75 88 LEU A O 1
ATOM 641 N N . GLY A 1 89 ? 15.873 -24.268 -27.281 1.00 96.88 89 GLY A N 1
ATOM 642 C CA . GLY A 1 89 ? 15.408 -23.408 -28.373 1.00 96.88 89 GLY A CA 1
ATOM 643 C C . GLY A 1 89 ? 14.654 -22.155 -27.914 1.00 96.88 89 GLY A C 1
ATOM 644 O O . GLY A 1 89 ? 13.990 -21.518 -28.727 1.00 96.88 89 GLY A O 1
ATOM 645 N N . PHE A 1 90 ? 14.746 -21.790 -26.632 1.00 96.00 90 PHE A N 1
ATOM 646 C CA . PHE A 1 90 ? 14.208 -20.538 -26.101 1.00 96.00 90 PHE A CA 1
ATOM 647 C C . PHE A 1 90 ? 15.314 -19.489 -25.983 1.00 96.00 90 PHE A C 1
ATOM 649 O O . PHE A 1 90 ? 16.323 -19.695 -25.309 1.00 96.00 90 PHE A O 1
ATOM 656 N N . GLU A 1 91 ? 15.105 -18.327 -26.594 1.00 93.12 91 GLU A N 1
ATOM 657 C CA . GLU A 1 91 ? 16.019 -17.196 -26.474 1.00 93.12 91 GLU A CA 1
ATOM 658 C C . GLU A 1 91 ? 15.608 -16.325 -25.279 1.00 93.12 91 GLU A C 1
ATOM 660 O O . GLU A 1 91 ? 14.547 -15.699 -25.271 1.00 93.12 91 GLU A O 1
ATOM 665 N N . MET A 1 92 ? 16.427 -16.331 -24.225 1.00 94.06 92 MET A N 1
ATOM 666 C CA . MET A 1 92 ? 16.231 -15.445 -23.078 1.00 94.06 92 MET A CA 1
ATOM 667 C C . MET A 1 92 ? 16.852 -14.062 -23.328 1.00 94.06 92 MET A C 1
ATOM 669 O O . MET A 1 92 ? 17.905 -13.996 -23.970 1.00 94.06 92 MET A O 1
ATOM 673 N N . PRO A 1 93 ? 16.260 -12.978 -22.778 1.00 90.50 93 PRO A N 1
ATOM 674 C CA . PRO A 1 93 ? 16.812 -11.630 -22.880 1.00 90.50 93 PRO A CA 1
ATOM 675 C C . PRO A 1 93 ? 18.278 -11.571 -22.450 1.00 90.50 93 PRO A C 1
ATOM 677 O O . PRO A 1 93 ? 18.668 -12.196 -21.463 1.00 90.50 93 PRO A O 1
ATOM 680 N N . GLU A 1 94 ? 19.089 -10.805 -23.176 1.00 88.62 94 GLU A N 1
ATOM 681 C CA . GLU A 1 94 ? 20.508 -10.649 -22.853 1.00 88.62 94 GLU A CA 1
ATOM 682 C C . GLU A 1 94 ? 20.716 -9.992 -21.485 1.00 88.62 94 GLU A C 1
ATOM 684 O O . GLU A 1 94 ? 21.516 -10.484 -20.693 1.00 88.62 94 GLU A O 1
ATOM 689 N N . MET A 1 95 ? 19.929 -8.960 -21.173 1.00 87.19 95 MET A N 1
ATOM 690 C CA . MET A 1 95 ? 19.907 -8.351 -19.845 1.00 87.19 95 MET A CA 1
ATOM 691 C C . MET A 1 95 ? 18.855 -9.010 -18.948 1.00 87.19 95 MET A C 1
ATOM 693 O O . MET A 1 95 ? 17.713 -9.212 -19.380 1.00 87.19 95 MET A O 1
ATOM 697 N N . PRO A 1 96 ? 19.190 -9.314 -17.684 1.00 85.31 96 PRO A N 1
ATOM 698 C CA . PRO A 1 96 ? 18.235 -9.885 -16.757 1.00 85.31 96 PRO A CA 1
ATOM 699 C C . PRO A 1 96 ? 17.151 -8.876 -16.341 1.00 85.31 96 PRO A C 1
ATOM 701 O O . PRO A 1 96 ? 17.406 -7.680 -16.223 1.00 85.31 96 PRO A O 1
ATOM 704 N N . PRO A 1 97 ? 15.936 -9.342 -16.000 1.00 78.94 97 PRO A N 1
ATOM 705 C CA . PRO A 1 97 ? 14.792 -8.470 -15.708 1.00 78.94 97 PRO A CA 1
ATOM 706 C C . PRO A 1 97 ? 14.896 -7.680 -14.388 1.00 78.94 97 PRO A C 1
ATOM 708 O O . PRO A 1 97 ? 14.028 -6.851 -14.101 1.00 78.94 97 PRO A O 1
ATOM 711 N N . TRP A 1 98 ? 15.894 -7.977 -13.548 1.00 80.25 98 TRP A N 1
ATOM 712 C CA . TRP A 1 98 ? 16.178 -7.248 -12.304 1.00 80.25 98 TRP A CA 1
ATOM 713 C C . TRP A 1 98 ? 17.258 -6.189 -12.460 1.00 80.25 98 TRP A C 1
ATOM 715 O O . TRP A 1 98 ? 17.392 -5.358 -11.561 1.00 80.25 98 TRP A O 1
ATOM 725 N N . GLU A 1 99 ? 18.046 -6.229 -13.536 1.00 81.44 99 GLU A N 1
ATOM 726 C CA . GLU A 1 99 ? 18.855 -5.067 -13.845 1.00 81.44 99 GLU A CA 1
ATOM 727 C C . GLU A 1 99 ? 17.912 -3.918 -14.193 1.00 81.44 99 GLU A C 1
ATOM 729 O O . GLU A 1 99 ? 16.854 -4.135 -14.800 1.00 81.44 99 GLU A O 1
ATOM 734 N N . PRO A 1 100 ? 18.243 -2.694 -13.768 1.00 65.25 100 PRO A N 1
ATOM 735 C CA . PRO A 1 100 ? 17.501 -1.513 -14.152 1.00 65.25 100 PRO A CA 1
ATOM 736 C C . PRO A 1 100 ? 17.745 -1.235 -15.643 1.00 65.25 100 PRO A C 1
ATOM 738 O O . PRO A 1 100 ? 18.446 -0.300 -16.006 1.00 65.25 100 PRO A O 1
ATOM 741 N N . GLY A 1 101 ? 17.157 -2.048 -16.524 1.00 65.38 101 GLY A N 1
ATOM 742 C CA . GLY A 1 101 ? 16.895 -1.657 -17.907 1.00 65.38 101 GLY A CA 1
ATOM 743 C C . GLY A 1 101 ? 15.881 -0.504 -17.948 1.00 65.38 101 GLY A C 1
ATOM 744 O O . GLY A 1 101 ? 15.568 0.096 -16.918 1.00 65.38 101 GLY A O 1
ATOM 745 N N . GLU A 1 102 ? 15.284 -0.223 -19.110 1.00 54.06 102 GLU A N 1
ATOM 746 C CA . GLU A 1 102 ? 14.287 0.852 -19.360 1.00 54.06 102 GLU A CA 1
ATOM 747 C C . GLU A 1 102 ? 13.115 0.973 -18.352 1.00 54.06 102 GLU A C 1
ATOM 749 O O . GLU A 1 102 ? 12.362 1.946 -18.365 1.00 54.06 102 GLU A O 1
ATOM 754 N N . ARG A 1 103 ? 12.984 0.051 -17.393 1.00 49.38 103 ARG A N 1
ATOM 755 C CA . ARG A 1 103 ? 12.183 0.207 -16.171 1.00 49.38 103 ARG A CA 1
ATOM 756 C C . ARG A 1 103 ? 12.564 1.427 -15.308 1.00 49.38 103 ARG A C 1
ATOM 758 O O . ARG A 1 103 ? 11.793 1.777 -14.415 1.00 49.38 103 ARG A O 1
ATOM 765 N N . ALA A 1 104 ? 13.674 2.111 -15.606 1.00 54.84 104 AL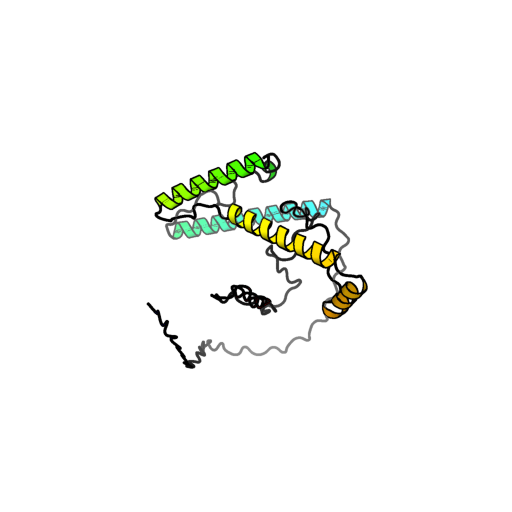A A N 1
ATOM 766 C CA . ALA A 1 104 ? 14.018 3.448 -15.102 1.00 54.84 104 ALA A CA 1
ATOM 767 C C . ALA A 1 104 ? 12.946 4.535 -15.374 1.00 54.84 104 ALA A C 1
ATOM 769 O O . ALA A 1 104 ? 13.026 5.624 -14.813 1.00 54.84 104 ALA A O 1
ATOM 770 N N . GLY A 1 105 ? 11.916 4.248 -16.183 1.00 56.34 105 GLY A N 1
ATOM 771 C CA . GLY A 1 105 ? 10.732 5.103 -16.338 1.00 56.34 105 GLY A CA 1
ATOM 772 C C . GLY A 1 105 ? 9.723 5.055 -15.178 1.00 56.34 105 GLY A C 1
ATOM 773 O O . GLY A 1 105 ? 8.755 5.816 -15.185 1.00 56.34 105 GLY A O 1
ATOM 774 N N . MET A 1 106 ? 9.902 4.180 -14.182 1.00 54.28 106 MET A N 1
ATOM 775 C CA . MET A 1 106 ? 9.105 4.256 -12.954 1.00 54.28 106 MET A CA 1
ATOM 776 C C . MET A 1 106 ? 9.568 5.473 -12.141 1.00 54.28 106 MET A C 1
ATOM 778 O O . MET A 1 106 ? 10.748 5.533 -11.790 1.00 54.28 106 MET A O 1
ATOM 782 N N . PRO A 1 107 ? 8.683 6.439 -11.823 1.00 58.25 107 PRO A N 1
ATOM 783 C CA . PRO A 1 107 ? 9.069 7.593 -11.022 1.00 58.25 107 PRO A CA 1
ATOM 784 C C . PRO A 1 107 ? 9.644 7.098 -9.695 1.00 58.25 107 PRO A C 1
ATOM 786 O O . PRO A 1 107 ? 9.01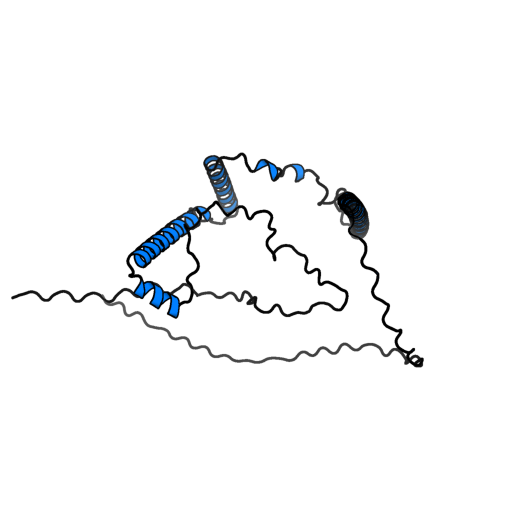5 6.274 -9.023 1.00 58.25 107 PRO A O 1
ATOM 789 N N . SER A 1 108 ? 10.847 7.570 -9.349 1.00 57.06 108 SER A N 1
ATOM 790 C CA . SER A 1 108 ? 11.488 7.225 -8.078 1.00 57.06 108 SER A CA 1
ATOM 791 C C . SER A 1 108 ? 10.488 7.446 -6.933 1.00 57.06 108 SER A C 1
ATOM 793 O O . SER A 1 108 ? 9.783 8.461 -6.944 1.00 57.06 108 SER A O 1
ATOM 795 N N . PRO A 1 109 ? 10.394 6.540 -5.944 1.00 54.22 109 PRO A N 1
ATOM 796 C CA . PRO A 1 109 ? 9.532 6.729 -4.776 1.00 54.22 109 PRO A CA 1
ATOM 797 C C . PRO A 1 109 ? 9.788 8.061 -4.043 1.00 54.22 109 PRO A C 1
ATOM 799 O O . PRO A 1 109 ? 8.878 8.582 -3.397 1.00 54.22 109 PRO A O 1
ATOM 802 N N . ASP A 1 110 ? 10.963 8.667 -4.231 1.00 56.94 110 ASP A N 1
ATOM 803 C CA . ASP A 1 110 ? 11.330 9.976 -3.680 1.00 56.94 110 ASP A CA 1
ATOM 804 C C . ASP A 1 110 ? 10.620 11.168 -4.362 1.00 56.94 110 ASP A C 1
ATOM 806 O O . ASP A 1 110 ? 10.637 12.280 -3.839 1.00 56.94 110 ASP A O 1
ATOM 810 N N . TYR A 1 111 ? 9.946 10.960 -5.503 1.00 54.34 111 TYR A N 1
ATOM 811 C CA . TYR A 1 111 ? 9.157 11.994 -6.197 1.00 54.34 111 TYR A CA 1
ATOM 812 C C . TYR A 1 111 ? 7.736 12.182 -5.637 1.00 54.34 111 TYR A C 1
ATOM 814 O O . TYR A 1 111 ? 7.030 13.109 -6.036 1.00 54.34 111 TYR A O 1
ATOM 822 N N . ALA A 1 112 ? 7.291 11.339 -4.702 1.00 54.53 112 ALA A N 1
ATOM 823 C CA . ALA A 1 112 ? 5.928 11.381 -4.171 1.00 54.53 112 ALA A CA 1
ATOM 824 C C . ALA A 1 112 ? 5.544 12.564 -3.238 1.00 54.53 112 ALA A C 1
ATOM 826 O O . ALA A 1 112 ? 4.340 12.820 -3.135 1.00 54.53 112 ALA A O 1
ATOM 827 N N . PRO A 1 113 ? 6.448 13.303 -2.554 1.00 59.75 113 PRO A N 1
ATOM 828 C CA . PRO A 1 113 ? 6.018 14.281 -1.549 1.00 59.75 113 PRO A CA 1
ATOM 829 C C . PRO A 1 113 ? 5.548 15.639 -2.107 1.00 59.75 113 PRO A C 1
ATOM 831 O O . PRO A 1 113 ? 5.027 16.441 -1.338 1.00 59.75 113 PRO A O 1
ATOM 834 N N . TRP A 1 114 ? 5.663 15.903 -3.415 1.00 64.69 114 TRP A N 1
ATOM 835 C CA . TRP A 1 114 ? 5.421 17.242 -3.991 1.00 64.69 114 TRP A CA 1
ATOM 836 C C . TRP A 1 114 ? 4.038 17.457 -4.618 1.00 64.69 114 TRP A C 1
ATOM 838 O O . TRP A 1 114 ? 3.712 18.577 -4.994 1.00 64.69 114 TRP A O 1
ATOM 848 N N . ILE A 1 115 ? 3.218 16.410 -4.748 1.00 84.25 115 ILE A N 1
ATOM 849 C CA . ILE A 1 115 ? 1.886 16.530 -5.359 1.00 84.25 115 ILE A CA 1
ATOM 850 C C . ILE A 1 115 ? 0.882 16.967 -4.290 1.00 84.25 115 ILE A C 1
ATOM 852 O O . ILE A 1 115 ? 0.671 16.244 -3.300 1.00 84.25 115 ILE A O 1
ATOM 856 N N . THR A 1 116 ? 0.229 18.110 -4.519 1.00 89.56 116 THR A N 1
ATOM 857 C CA . THR A 1 116 ? -0.822 18.623 -3.630 1.00 89.56 116 THR A CA 1
ATOM 858 C C . THR A 1 116 ? -1.988 17.626 -3.523 1.00 89.56 116 THR A C 1
ATOM 860 O O . THR A 1 116 ? -2.198 16.802 -4.420 1.00 89.56 116 THR A O 1
ATOM 863 N N . PRO A 1 117 ? -2.777 17.635 -2.433 1.00 84.62 117 PRO A N 1
ATOM 864 C CA . PRO A 1 117 ? -3.931 16.742 -2.304 1.00 84.62 117 PRO A CA 1
ATOM 865 C C . PRO A 1 117 ? -4.922 16.854 -3.474 1.00 84.62 117 PRO A C 1
ATOM 867 O O . PRO A 1 117 ? -5.454 15.840 -3.929 1.00 84.62 117 PRO A O 1
ATOM 870 N N . GLU A 1 118 ? -5.124 18.065 -3.996 1.00 88.88 118 GLU A N 1
ATOM 871 C CA . GLU A 1 118 ? -6.009 18.334 -5.132 1.00 88.88 118 GLU A CA 1
ATOM 872 C C . GLU A 1 118 ? -5.460 17.745 -6.433 1.00 88.88 118 GLU A C 1
ATOM 874 O O . GLU A 1 118 ? -6.159 16.986 -7.106 1.00 88.88 118 GLU A O 1
ATOM 879 N N . GLU A 1 119 ? -4.185 17.985 -6.748 1.00 88.62 119 GLU A N 1
ATOM 880 C CA . GLU A 1 119 ? -3.535 17.397 -7.925 1.00 88.62 119 GLU A CA 1
ATOM 881 C C . GLU A 1 119 ? -3.497 15.868 -7.843 1.00 88.62 119 GLU A C 1
ATOM 883 O O . GLU A 1 119 ? -3.688 15.171 -8.841 1.00 88.62 119 GLU A O 1
ATOM 888 N N . ARG A 1 120 ? -3.316 15.312 -6.642 1.00 86.81 120 ARG A N 1
ATOM 889 C CA . ARG A 1 120 ? -3.350 13.864 -6.415 1.00 86.81 120 ARG A CA 1
ATOM 890 C C . ARG A 1 120 ? -4.734 13.289 -6.694 1.00 86.81 120 ARG A C 1
ATOM 892 O O . ARG A 1 120 ? -4.832 12.214 -7.289 1.00 86.81 120 ARG A O 1
ATOM 899 N N . ASN A 1 121 ? -5.789 13.987 -6.278 1.00 88.75 121 ASN A N 1
ATOM 900 C CA . ASN A 1 121 ? -7.168 13.607 -6.572 1.00 88.75 121 ASN A CA 1
ATOM 901 C C . ASN A 1 121 ? -7.466 13.720 -8.071 1.00 88.75 121 ASN A C 1
ATOM 903 O O . ASN A 1 121 ? -8.053 12.795 -8.631 1.00 88.75 121 ASN A O 1
ATOM 907 N N . ALA A 1 122 ? -6.988 14.774 -8.736 1.00 93.69 122 ALA A N 1
ATOM 908 C CA . ALA A 1 122 ? -7.125 14.945 -10.179 1.00 93.69 122 ALA A CA 1
ATOM 909 C C . ALA A 1 122 ? -6.412 13.826 -10.961 1.00 93.69 122 ALA A C 1
ATOM 911 O O . ALA A 1 122 ? -7.003 13.216 -11.850 1.00 93.69 122 ALA A O 1
ATOM 912 N N . LEU A 1 123 ? -5.174 13.480 -10.588 1.00 92.50 123 LEU A N 1
ATOM 913 C CA . LEU A 1 123 ? -4.436 12.363 -11.187 1.00 92.50 123 LEU A CA 1
ATOM 914 C C . LEU A 1 123 ? -5.124 11.018 -10.939 1.00 92.50 123 LEU A C 1
ATOM 916 O O . LEU A 1 123 ? -5.143 10.162 -11.824 1.00 92.50 123 LEU A O 1
ATOM 920 N N . ARG A 1 124 ? -5.695 10.816 -9.747 1.00 93.06 124 ARG A N 1
ATOM 921 C CA . ARG A 1 124 ? -6.454 9.604 -9.418 1.00 93.06 124 ARG A CA 1
ATOM 922 C C . ARG A 1 124 ? -7.722 9.490 -10.265 1.00 93.06 124 ARG A C 1
ATOM 924 O O . ARG A 1 124 ? -7.977 8.416 -10.802 1.00 93.06 124 ARG A O 1
ATOM 931 N N . GLU A 1 125 ? -8.473 10.579 -10.414 1.00 94.69 125 GLU A N 1
ATOM 932 C CA . GLU A 1 125 ? -9.671 10.627 -11.258 1.00 94.69 125 GLU A CA 1
ATOM 933 C C . GLU A 1 125 ? -9.308 10.387 -12.728 1.00 94.69 125 GLU A C 1
ATOM 935 O O . GLU A 1 125 ? -9.906 9.529 -13.369 1.00 94.69 125 GLU A O 1
ATOM 940 N N . LYS A 1 126 ? -8.251 11.034 -13.236 1.00 94.50 126 LYS A N 1
ATOM 941 C CA . LYS A 1 126 ? -7.749 10.810 -14.599 1.00 94.50 126 LYS A CA 1
ATOM 942 C C . LYS A 1 126 ? -7.413 9.335 -14.851 1.00 94.50 126 LYS A C 1
ATOM 944 O O . LYS A 1 126 ? -7.911 8.752 -15.809 1.00 94.50 126 LYS A O 1
ATOM 949 N N . ARG A 1 127 ? -6.637 8.703 -13.960 1.00 94.19 127 ARG A N 1
ATOM 950 C CA . ARG A 1 127 ? -6.279 7.274 -14.070 1.00 94.19 127 ARG A CA 1
ATOM 951 C C . ARG A 1 127 ? -7.498 6.355 -14.036 1.00 94.19 127 ARG A C 1
ATOM 953 O O . ARG A 1 127 ? -7.503 5.311 -14.685 1.00 94.19 127 ARG A O 1
ATOM 960 N N . TRP A 1 128 ? -8.526 6.713 -13.273 1.00 94.69 128 TRP A N 1
ATOM 961 C CA . TRP A 1 128 ? -9.767 5.945 -13.227 1.00 94.69 128 TRP A CA 1
ATOM 962 C C . TRP A 1 128 ? -10.568 6.055 -14.514 1.00 94.69 128 TRP A C 1
ATOM 964 O O . TRP A 1 128 ? -11.012 5.027 -15.015 1.00 94.69 128 TRP A O 1
ATOM 974 N N . GLN A 1 129 ? -10.691 7.254 -15.086 1.00 95.94 129 GLN A N 1
ATOM 975 C CA . GLN A 1 129 ? -11.339 7.438 -16.385 1.00 95.94 129 GLN A CA 1
ATOM 976 C C . GLN A 1 129 ? -10.608 6.652 -17.480 1.00 95.94 129 GLN A C 1
ATOM 978 O O . GLN A 1 129 ? -11.238 5.893 -18.206 1.00 95.94 129 GLN A O 1
ATOM 983 N N . GLU A 1 130 ? -9.273 6.721 -17.523 1.00 95.50 130 GLU A N 1
ATOM 984 C CA . GLU A 1 130 ? -8.458 5.906 -18.438 1.00 95.50 130 GLU A CA 1
ATOM 985 C C . GLU A 1 130 ? -8.705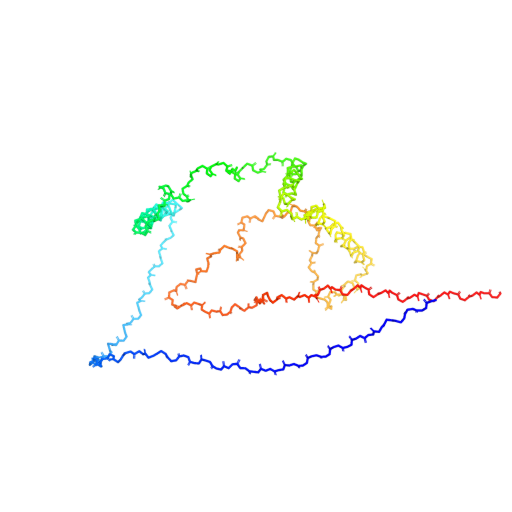 4.400 -18.247 1.00 95.50 130 GLU A C 1
ATOM 987 O O . GLU A 1 130 ? -8.819 3.646 -19.214 1.00 95.50 130 GLU A O 1
ATOM 992 N N . THR A 1 131 ? -8.827 3.954 -16.995 1.00 94.75 131 THR A N 1
ATOM 993 C CA . THR A 1 131 ? -9.110 2.549 -16.672 1.00 94.75 131 THR A CA 1
ATOM 994 C C . THR A 1 131 ? -10.518 2.140 -17.099 1.00 94.75 131 THR A C 1
ATOM 996 O O . THR A 1 131 ? -10.685 1.042 -17.624 1.00 94.75 131 THR A O 1
ATOM 999 N N . ARG A 1 132 ? -11.521 3.011 -16.931 1.00 96.88 132 ARG A N 1
ATOM 1000 C CA . ARG A 1 132 ? -12.889 2.771 -17.409 1.00 96.88 132 ARG A CA 1
ATOM 1001 C C . ARG A 1 132 ? -12.944 2.673 -18.925 1.00 96.88 132 ARG A C 1
ATOM 1003 O O . ARG A 1 132 ? -13.567 1.745 -19.422 1.00 96.88 132 ARG A O 1
ATOM 1010 N N . THR A 1 133 ? -12.270 3.570 -19.642 1.00 96.38 133 THR A N 1
ATOM 1011 C CA . THR A 1 133 ? -12.199 3.522 -21.108 1.00 96.38 133 THR A CA 1
ATOM 1012 C C . THR A 1 133 ? -11.585 2.208 -21.577 1.00 96.38 133 THR A C 1
ATOM 1014 O O . THR A 1 133 ? -12.205 1.498 -22.362 1.00 96.38 133 THR A O 1
ATOM 1017 N N . ARG A 1 134 ? -10.430 1.814 -21.020 1.00 97.12 134 ARG A N 1
ATOM 1018 C CA . ARG A 1 134 ? -9.789 0.534 -21.359 1.00 97.12 134 ARG A CA 1
ATOM 1019 C C . ARG A 1 134 ? -10.680 -0.662 -21.025 1.00 97.12 134 ARG A C 1
ATOM 1021 O O . ARG A 1 134 ? -10.754 -1.622 -21.779 1.00 97.12 134 ARG A O 1
ATOM 1028 N N . ALA A 1 135 ? -11.357 -0.631 -19.883 1.00 96.81 135 ALA A N 1
ATOM 1029 C CA . ALA A 1 135 ? -12.260 -1.707 -19.507 1.00 96.81 135 ALA A CA 1
ATOM 1030 C C . ALA A 1 135 ? -13.461 -1.804 -20.461 1.00 96.81 135 ALA A C 1
ATOM 1032 O O . ALA A 1 135 ? -13.804 -2.908 -20.874 1.00 96.81 135 ALA A O 1
ATOM 1033 N N . ALA A 1 136 ? -14.025 -0.668 -20.882 1.00 97.19 136 ALA A N 1
ATOM 1034 C CA . ALA A 1 136 ? -15.091 -0.614 -21.877 1.00 97.19 136 ALA A CA 1
ATOM 1035 C C . ALA A 1 136 ? -14.636 -1.157 -23.243 1.00 97.19 136 ALA A C 1
ATOM 1037 O O . ALA A 1 136 ? -15.383 -1.904 -23.871 1.00 97.19 136 ALA A O 1
ATOM 1038 N N . GLU A 1 137 ? -13.398 -0.877 -23.668 1.00 97.88 137 GLU A N 1
ATOM 1039 C CA . GLU A 1 137 ? -12.791 -1.482 -24.869 1.00 97.88 137 GLU A CA 1
ATOM 1040 C C . GLU A 1 137 ? -12.714 -3.016 -24.774 1.00 97.88 137 GLU A C 1
ATOM 1042 O O . GLU A 1 137 ? -12.843 -3.713 -25.779 1.00 97.88 137 GLU A O 1
ATOM 1047 N N . HIS A 1 138 ? -12.560 -3.555 -23.563 1.00 97.75 138 HIS A N 1
ATOM 1048 C CA . HIS A 1 138 ? -12.581 -4.992 -23.287 1.00 97.75 138 HIS A CA 1
ATOM 1049 C C . HIS A 1 138 ? -13.980 -5.545 -22.952 1.00 97.75 138 HIS A C 1
ATOM 1051 O O . HIS A 1 138 ? -14.093 -6.712 -22.577 1.00 97.75 138 HIS A O 1
ATOM 1057 N N . GLY A 1 139 ? -15.042 -4.740 -23.066 1.00 97.38 139 GLY A N 1
ATOM 1058 C CA . GLY A 1 139 ? -16.411 -5.149 -22.731 1.00 97.38 139 GLY A CA 1
ATOM 1059 C C . GLY A 1 139 ? -16.653 -5.384 -21.234 1.00 97.38 139 GLY A C 1
ATOM 1060 O O . GLY A 1 139 ? -17.584 -6.095 -20.866 1.00 97.38 139 GLY A O 1
ATOM 1061 N N . ILE A 1 140 ? -15.810 -4.820 -20.365 1.00 97.69 140 ILE A N 1
ATOM 1062 C CA . ILE A 1 140 ? -15.945 -4.881 -18.908 1.00 97.69 140 ILE A CA 1
ATOM 1063 C C . ILE A 1 140 ? -16.557 -3.565 -18.421 1.00 97.69 140 ILE A C 1
ATOM 1065 O O . ILE A 1 140 ? -15.933 -2.504 -18.483 1.00 97.69 140 ILE A O 1
ATOM 1069 N N . GLU A 1 141 ? -17.769 -3.635 -17.878 1.00 94.56 141 GLU A N 1
ATOM 1070 C CA . GLU A 1 141 ? -18.432 -2.479 -17.277 1.00 94.56 141 GLU A CA 1
ATOM 1071 C C . GLU A 1 141 ? -17.898 -2.228 -15.861 1.00 94.56 141 GLU A C 1
ATOM 1073 O O . GLU A 1 141 ? -18.166 -2.976 -14.919 1.00 94.56 141 GLU A O 1
ATOM 1078 N N . LEU A 1 142 ? -17.112 -1.160 -15.703 1.00 95.69 142 LEU A N 1
ATOM 1079 C CA . LEU A 1 142 ? -16.700 -0.673 -14.385 1.00 95.69 142 LEU A CA 1
ATOM 1080 C C . LEU A 1 142 ? -17.792 0.217 -13.776 1.00 95.69 142 LEU A C 1
ATOM 1082 O O . LEU A 1 142 ? -18.427 0.976 -14.517 1.00 95.69 142 LEU A O 1
ATOM 1086 N N . PRO A 1 143 ? -17.955 0.204 -12.436 1.00 93.88 143 PRO A N 1
ATOM 1087 C CA . PRO A 1 143 ? -18.872 1.102 -11.746 1.00 93.88 143 PRO A CA 1
ATOM 1088 C C . PRO A 1 143 ? -18.651 2.559 -12.150 1.00 93.88 143 PRO A C 1
ATOM 1090 O O . PRO A 1 143 ? -17.512 3.009 -12.308 1.00 93.88 143 PRO A O 1
ATOM 1093 N N . GLU A 1 144 ? -19.741 3.314 -12.287 1.00 91.88 144 GLU A N 1
ATOM 1094 C CA . GLU A 1 144 ? -19.644 4.731 -12.635 1.00 91.88 144 GLU A CA 1
ATOM 1095 C C . GLU A 1 144 ? -18.885 5.518 -11.563 1.00 91.88 144 GLU A C 1
ATOM 1097 O O . GLU A 1 144 ? -18.022 6.349 -11.861 1.00 91.88 144 GLU A O 1
ATOM 1102 N N . MET A 1 145 ? -19.153 5.171 -10.304 1.00 92.81 145 MET A N 1
ATOM 1103 C CA . MET A 1 145 ? -18.489 5.740 -9.151 1.00 92.81 145 MET A CA 1
ATOM 1104 C C . MET A 1 145 ? -17.195 4.979 -8.834 1.00 92.81 145 MET A C 1
ATOM 1106 O O . MET A 1 145 ? -17.229 3.762 -8.628 1.00 92.81 145 MET A O 1
ATOM 1110 N N . PRO A 1 146 ? -16.049 5.668 -8.728 1.00 94.00 146 PRO A N 1
ATOM 1111 C CA . PRO A 1 146 ? -14.818 5.016 -8.331 1.00 94.00 146 PRO A CA 1
ATOM 1112 C C . PRO A 1 146 ? -14.896 4.434 -6.914 1.00 94.00 146 PRO A C 1
ATOM 1114 O O . PRO A 1 146 ? -15.479 5.052 -6.014 1.00 94.00 146 PRO A O 1
ATOM 1117 N N . PRO A 1 147 ? -14.216 3.303 -6.651 1.00 90.75 147 PRO A N 1
ATOM 1118 C CA . PRO A 1 147 ? -14.306 2.602 -5.370 1.00 90.75 147 PRO A CA 1
ATOM 1119 C C . PRO A 1 147 ? -13.824 3.442 -4.178 1.00 90.75 147 PRO A C 1
ATOM 1121 O O . PRO A 1 147 ? -14.283 3.238 -3.054 1.00 90.75 147 PRO A O 1
ATOM 1124 N N . TRP A 1 148 ? -12.926 4.414 -4.393 1.00 89.88 148 TRP A N 1
ATOM 1125 C CA . TRP A 1 148 ? -12.453 5.281 -3.310 1.00 89.88 148 TRP A CA 1
ATOM 1126 C C . TRP A 1 148 ? -13.467 6.360 -2.905 1.00 89.88 148 TRP A C 1
ATOM 1128 O O . TRP A 1 148 ? -13.434 6.764 -1.746 1.00 89.88 148 TRP A O 1
ATOM 1138 N N . LYS A 1 149 ? -14.358 6.806 -3.809 1.00 92.94 149 LYS A N 1
ATOM 1139 C CA . LYS A 1 149 ? -15.441 7.752 -3.474 1.00 92.94 149 LYS A CA 1
ATOM 1140 C C . LYS A 1 149 ? -16.486 7.059 -2.598 1.00 92.94 149 LYS A C 1
ATOM 1142 O O . LYS A 1 149 ? -16.767 7.537 -1.506 1.00 92.94 149 LYS A O 1
ATOM 1147 N N . ALA A 1 150 ? -16.902 5.846 -2.968 1.00 90.50 150 ALA A N 1
ATOM 1148 C C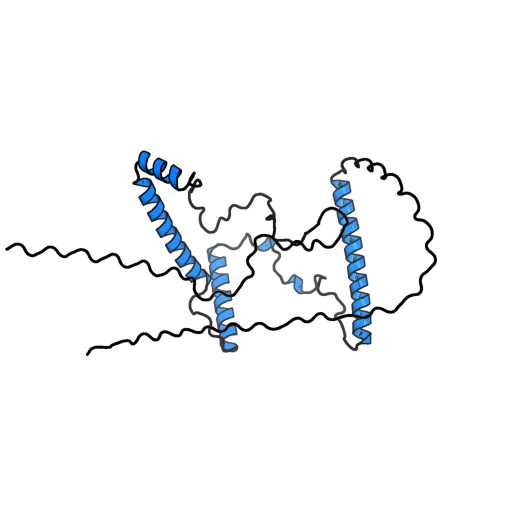A . ALA A 1 150 ? -17.755 5.012 -2.114 1.00 90.50 150 ALA A CA 1
ATOM 1149 C C . ALA A 1 150 ? -17.090 4.680 -0.759 1.00 90.50 150 ALA A C 1
ATOM 1151 O O . ALA A 1 150 ? -17.736 4.603 0.285 1.00 90.50 150 ALA A O 1
ATOM 1152 N N . ALA A 1 151 ? -15.767 4.485 -0.731 1.00 88.62 151 ALA A N 1
ATOM 1153 C CA . ALA A 1 151 ? -15.034 4.333 0.527 1.00 88.62 151 ALA A CA 1
ATOM 1154 C C . ALA A 1 151 ? -14.963 5.633 1.352 1.00 88.62 151 ALA A C 1
ATOM 1156 O O . ALA A 1 151 ? -14.851 5.570 2.572 1.00 88.62 151 ALA A O 1
ATOM 1157 N N . GLU A 1 152 ? -14.986 6.808 0.725 1.00 88.94 152 GLU A N 1
ATOM 1158 C CA . GLU A 1 152 ? -15.048 8.098 1.416 1.00 88.94 152 GLU A CA 1
ATOM 1159 C C . GLU A 1 152 ? -16.417 8.329 2.061 1.00 88.94 152 GLU A C 1
ATOM 1161 O O . GLU A 1 152 ? -16.477 8.739 3.216 1.00 88.94 152 GLU A O 1
ATOM 1166 N N . GLU A 1 153 ? -17.502 7.982 1.373 1.00 92.25 153 GLU A N 1
ATOM 1167 C CA . GLU A 1 153 ? -18.857 8.030 1.935 1.00 92.25 153 GLU A CA 1
ATOM 1168 C C . GLU A 1 153 ? -18.997 7.100 3.140 1.00 92.25 153 GLU A C 1
ATOM 1170 O O . GLU A 1 153 ? -19.365 7.553 4.222 1.00 92.25 153 GLU A O 1
ATOM 1175 N N . ARG A 1 154 ? -18.560 5.838 3.017 1.00 89.50 154 ARG A N 1
ATOM 1176 C CA . ARG A 1 154 ? -18.529 4.901 4.155 1.00 89.50 154 ARG A CA 1
ATOM 1177 C C . ARG A 1 154 ? -17.720 5.435 5.337 1.00 89.50 154 ARG A C 1
ATOM 1179 O O . ARG A 1 154 ? -18.075 5.196 6.488 1.00 89.50 154 ARG A O 1
ATOM 1186 N N . ARG A 1 155 ? -16.632 6.166 5.070 1.00 86.62 155 ARG A N 1
ATOM 1187 C CA . ARG A 1 155 ? -15.837 6.819 6.119 1.00 86.62 155 ARG A CA 1
ATOM 1188 C C . ARG A 1 155 ? -16.595 7.969 6.777 1.00 86.62 155 ARG A C 1
ATOM 1190 O O . ARG A 1 155 ? -16.571 8.061 7.999 1.00 86.62 155 ARG A O 1
ATOM 1197 N N . LYS A 1 156 ? -17.294 8.807 6.005 1.00 90.69 156 LYS A N 1
ATOM 1198 C CA . LYS A 1 156 ? -18.147 9.883 6.539 1.00 90.69 156 LYS A CA 1
ATOM 1199 C C . LYS A 1 156 ? -19.269 9.322 7.410 1.00 90.69 156 LYS A C 1
ATOM 1201 O O . LYS A 1 156 ? -19.485 9.816 8.511 1.00 90.69 156 LYS A O 1
ATOM 1206 N N . GLU A 1 157 ? -19.921 8.251 6.970 1.00 92.88 157 GLU A N 1
ATOM 1207 C CA . GLU A 1 157 ? -20.949 7.567 7.758 1.00 92.88 157 GLU A CA 1
ATOM 1208 C C . GLU A 1 157 ? -20.391 6.973 9.053 1.00 92.88 157 GLU A C 1
ATOM 1210 O O . GLU A 1 157 ? -20.996 7.122 10.112 1.00 92.88 157 GLU A O 1
ATOM 1215 N N . MET A 1 158 ? -19.229 6.314 8.993 1.00 90.00 158 MET A N 1
ATOM 1216 C CA . MET A 1 158 ? -18.572 5.763 10.178 1.00 90.00 158 MET A CA 1
ATOM 1217 C C . MET A 1 158 ? -18.175 6.863 11.162 1.00 90.00 158 MET A C 1
ATOM 1219 O O . MET A 1 158 ? -18.419 6.710 12.356 1.00 90.00 158 MET A O 1
ATOM 1223 N N . LYS A 1 159 ? -17.637 7.984 10.663 1.00 87.25 159 LYS A N 1
ATOM 1224 C CA . LYS A 1 159 ? -17.336 9.163 11.478 1.00 87.25 159 LYS A CA 1
ATOM 1225 C C . LYS A 1 159 ? -18.600 9.684 12.163 1.00 87.25 159 LYS A C 1
ATOM 1227 O O . LYS A 1 159 ? -18.616 9.776 13.378 1.00 87.25 159 LYS A O 1
ATOM 1232 N N . ALA A 1 160 ? -19.694 9.872 11.426 1.00 93.75 160 ALA A N 1
ATOM 1233 C CA . ALA A 1 160 ? -20.960 10.322 12.005 1.00 93.75 160 ALA A CA 1
ATOM 1234 C C . ALA A 1 160 ? -21.537 9.342 13.047 1.00 93.75 160 ALA A C 1
ATOM 1236 O O . ALA A 1 160 ? -22.105 9.764 14.052 1.00 93.75 160 ALA A O 1
ATOM 1237 N N . ARG A 1 161 ? -21.403 8.024 12.836 1.00 91.12 161 ARG A N 1
ATOM 1238 C CA . ARG A 1 161 ? -21.789 7.012 13.839 1.00 91.12 161 ARG A CA 1
ATOM 1239 C C . ARG A 1 161 ? -20.934 7.119 15.097 1.00 91.12 161 ARG A C 1
ATOM 1241 O O . ARG A 1 161 ? -21.456 6.965 16.195 1.00 91.12 161 ARG A O 1
ATOM 1248 N N . PHE A 1 162 ? -19.642 7.368 14.927 1.00 90.38 162 PHE A N 1
ATOM 1249 C CA . PHE A 1 162 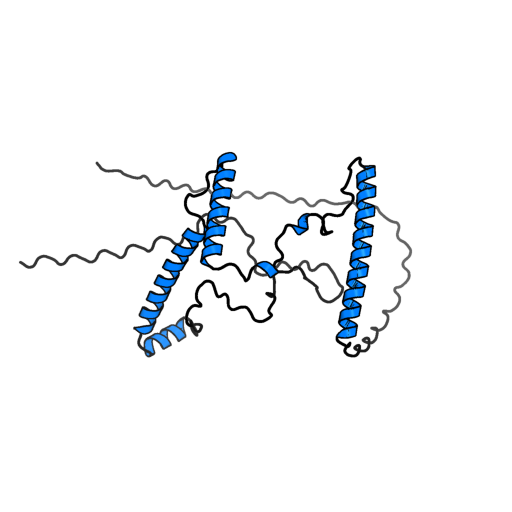? -18.708 7.518 16.030 1.00 90.38 162 PHE A CA 1
ATOM 1250 C C . PHE A 1 162 ? -18.930 8.820 16.804 1.00 90.38 162 PHE A C 1
ATOM 1252 O O . PHE A 1 162 ? -18.920 8.796 18.027 1.00 90.38 162 PHE A O 1
ATOM 1259 N N . ASP A 1 163 ? -19.212 9.924 16.115 1.00 89.06 163 ASP A N 1
ATOM 1260 C CA . ASP A 1 163 ? -19.550 11.206 16.737 1.00 89.06 163 ASP A CA 1
ATOM 1261 C C . ASP A 1 163 ? -20.823 11.065 17.585 1.00 89.06 163 ASP A C 1
ATOM 1263 O O . ASP A 1 163 ? -20.820 11.404 18.765 1.00 89.06 163 ASP A O 1
ATOM 1267 N N . LYS A 1 164 ? -21.866 10.414 17.048 1.00 94.38 164 LYS A N 1
ATOM 1268 C CA . LYS A 1 164 ? -23.068 10.064 17.826 1.00 94.38 164 LYS A CA 1
ATOM 1269 C C . LYS A 1 164 ? -22.752 9.183 19.033 1.00 94.38 164 LYS A C 1
ATOM 1271 O O . LYS A 1 164 ? -23.325 9.373 20.099 1.00 94.38 164 LYS A O 1
ATOM 1276 N N . PHE A 1 165 ? -21.857 8.208 18.880 1.00 90.75 165 PHE A N 1
ATOM 1277 C CA . PHE A 1 165 ? -21.425 7.374 19.998 1.00 90.75 165 PHE A CA 1
ATOM 1278 C C . PHE A 1 165 ? -20.724 8.207 21.082 1.00 90.75 165 PHE A C 1
ATOM 1280 O O . PHE A 1 165 ? -21.052 8.054 22.258 1.00 90.75 165 PHE A O 1
ATOM 1287 N N . ARG A 1 166 ? -19.832 9.135 20.707 1.00 88.44 166 ARG A N 1
ATOM 1288 C CA . ARG A 1 166 ? -19.206 10.067 21.659 1.00 88.44 166 ARG A CA 1
ATOM 1289 C C . ARG A 1 166 ? -20.257 10.894 22.386 1.00 88.44 166 ARG A C 1
ATOM 1291 O O . ARG A 1 166 ? -20.246 10.897 23.607 1.00 88.44 166 ARG A O 1
ATOM 1298 N N . GLU A 1 167 ? -21.212 11.483 21.669 1.00 93.75 167 GLU A N 1
ATOM 1299 C CA . GLU A 1 167 ? -22.314 12.241 22.277 1.00 93.75 167 GLU A CA 1
ATOM 1300 C C . GLU A 1 167 ? -23.110 11.395 23.283 1.00 93.75 167 GLU A C 1
ATOM 1302 O O . GLU A 1 167 ? -23.413 11.857 24.383 1.00 93.75 167 GLU A O 1
ATOM 1307 N N . THR A 1 168 ? -23.412 10.132 22.952 1.00 93.75 168 THR A N 1
ATOM 1308 C CA . THR A 1 168 ? -24.108 9.235 23.888 1.00 93.75 168 THR A CA 1
ATOM 1309 C C . THR A 1 168 ? -23.272 8.909 25.118 1.00 93.75 168 THR A C 1
ATOM 1311 O O . THR A 1 168 ? -23.812 8.891 26.220 1.00 93.75 168 THR A O 1
ATOM 1314 N N . MET A 1 169 ? -21.964 8.693 24.959 1.00 88.06 169 MET A N 1
ATOM 1315 C CA . MET A 1 169 ? -21.060 8.470 26.087 1.00 88.06 169 MET A CA 1
ATOM 1316 C C . MET A 1 169 ? -20.930 9.735 26.936 1.00 88.06 169 MET A C 1
ATOM 1318 O O . MET A 1 169 ? -20.912 9.639 28.159 1.00 88.06 169 MET A O 1
ATOM 1322 N N . ASP A 1 170 ? -20.914 10.910 26.305 1.00 88.69 170 ASP A N 1
ATOM 1323 C CA . ASP A 1 170 ? -20.843 12.211 26.963 1.00 88.69 170 ASP A CA 1
ATOM 1324 C C . ASP A 1 170 ? -22.075 12.523 27.809 1.00 88.69 170 ASP A C 1
ATOM 1326 O O . ASP A 1 170 ? -21.939 13.048 28.914 1.00 88.69 170 ASP A O 1
ATOM 1330 N N . ALA A 1 171 ? -23.248 12.082 27.359 1.00 95.75 171 ALA A N 1
ATOM 1331 C CA . ALA A 1 171 ? -24.490 12.180 28.112 1.00 95.75 171 ALA A CA 1
ATOM 1332 C C . ALA A 1 171 ? -24.590 11.210 29.310 1.00 95.75 171 ALA A C 1
ATOM 1334 O O . ALA A 1 171 ? -25.434 11.423 30.183 1.00 95.75 171 ALA A O 1
ATOM 1335 N N . LEU A 1 172 ? -23.771 10.148 29.381 1.00 94.38 172 LEU A N 1
ATOM 1336 C CA . LEU A 1 172 ? -23.803 9.197 30.498 1.00 94.38 172 LEU A CA 1
ATOM 1337 C C . LEU A 1 172 ? -23.157 9.779 31.757 1.00 94.38 172 LEU A C 1
ATOM 1339 O O . LEU A 1 172 ? -22.043 10.314 31.722 1.00 94.38 172 LEU A O 1
ATOM 1343 N N . ASN A 1 173 ? -23.827 9.570 32.892 1.00 94.56 173 ASN A N 1
ATOM 1344 C CA . ASN A 1 173 ? -23.296 9.930 34.201 1.00 94.56 173 ASN A CA 1
ATOM 1345 C C . ASN A 1 173 ? -22.080 9.052 34.565 1.00 94.56 173 ASN A C 1
ATOM 1347 O O . ASN A 1 173 ? -21.932 7.929 34.080 1.00 94.56 173 ASN A O 1
ATOM 1351 N N . GLN A 1 174 ? -21.218 9.540 35.455 1.00 91.00 174 GLN A N 1
ATOM 1352 C CA . GLN A 1 174 ? -19.961 8.889 35.826 1.00 91.00 174 GLN A CA 1
ATOM 1353 C C . GLN A 1 174 ? -20.165 7.470 36.383 1.00 91.00 174 GLN A C 1
ATOM 1355 O O . GLN A 1 174 ? -19.427 6.559 36.014 1.00 91.00 174 GLN A O 1
ATOM 1360 N N . GLU A 1 175 ? -21.209 7.250 37.187 1.00 93.44 175 GLU A N 1
ATOM 1361 C CA . GLU A 1 175 ? -21.553 5.919 37.713 1.00 93.44 175 GLU A CA 1
ATOM 1362 C C . GLU A 1 175 ? -21.965 4.937 36.605 1.00 93.44 175 GLU A C 1
ATOM 1364 O O . GLU A 1 175 ? -21.627 3.756 36.653 1.00 93.44 175 GLU A O 1
ATOM 1369 N N . GLN A 1 176 ? -22.648 5.421 35.562 1.00 93.75 176 GLN A N 1
ATOM 1370 C CA . GLN A 1 176 ? -23.050 4.594 34.421 1.00 93.75 176 GLN A CA 1
ATOM 1371 C C . GLN A 1 176 ? -21.845 4.224 33.556 1.00 93.75 176 GLN A C 1
ATOM 1373 O O . GLN A 1 176 ? -21.752 3.089 33.094 1.00 93.75 176 GLN A O 1
ATOM 1378 N N . ARG A 1 177 ? -20.896 5.151 33.377 1.00 89.69 177 ARG A N 1
ATOM 1379 C CA . ARG A 1 177 ? -19.636 4.867 32.680 1.00 89.69 177 ARG A CA 1
ATOM 1380 C C . ARG A 1 177 ? -18.820 3.806 33.417 1.00 89.69 177 ARG A C 1
ATOM 1382 O O . ARG A 1 177 ? -18.392 2.848 32.786 1.00 89.69 177 ARG A O 1
ATOM 1389 N N . GLN A 1 178 ? -18.687 3.924 34.741 1.00 91.31 178 GLN A N 1
ATOM 1390 C CA . GLN A 1 178 ? -17.997 2.922 35.563 1.00 91.31 178 GLN A CA 1
ATOM 1391 C C . GLN A 1 178 ? -18.697 1.557 35.527 1.00 91.31 178 GLN A C 1
ATOM 1393 O O . GLN A 1 178 ? -18.032 0.528 35.449 1.00 91.31 178 GLN A O 1
ATOM 1398 N N . ALA A 1 179 ? -20.033 1.523 35.538 1.00 93.69 179 ALA A N 1
ATOM 1399 C CA . ALA A 1 179 ? -20.777 0.273 35.402 1.00 93.69 179 ALA A CA 1
ATOM 1400 C C . ALA A 1 179 ? -20.543 -0.395 34.033 1.00 93.69 179 ALA A C 1
ATOM 1402 O O . ALA A 1 179 ? -20.362 -1.609 33.964 1.00 93.69 179 ALA A O 1
ATOM 1403 N N . ILE A 1 180 ? -20.502 0.386 32.947 1.00 89.44 180 ILE A N 1
ATOM 1404 C CA . ILE A 1 180 ? -20.178 -0.118 31.602 1.00 89.44 180 ILE A CA 1
ATOM 1405 C C . ILE A 1 180 ? -18.740 -0.643 31.553 1.00 89.44 180 ILE A C 1
ATOM 1407 O O . ILE A 1 180 ? -18.509 -1.720 31.009 1.00 89.44 180 ILE A O 1
ATOM 1411 N N . GLU A 1 181 ? -17.793 0.069 32.159 1.00 88.94 181 GLU A N 1
ATOM 1412 C CA . GLU A 1 181 ? -16.386 -0.330 32.239 1.00 88.94 181 GLU A CA 1
ATOM 1413 C C . GLU A 1 181 ? -16.197 -1.641 33.018 1.00 88.94 181 GLU A C 1
ATOM 1415 O O . GLU A 1 181 ? -15.413 -2.496 32.622 1.00 88.94 181 GLU A O 1
ATOM 1420 N N . GLN A 1 182 ? -16.974 -1.881 34.078 1.00 93.38 182 GLN A N 1
ATOM 1421 C CA . GLN A 1 182 ? -16.930 -3.165 34.788 1.00 93.38 182 GLN A CA 1
ATOM 1422 C C . GLN A 1 182 ? -17.478 -4.337 33.960 1.00 93.38 182 GLN A C 1
ATOM 1424 O O . GLN A 1 182 ? -17.036 -5.471 34.143 1.00 93.38 182 GLN A O 1
ATOM 1429 N N . VAL A 1 183 ? -18.436 -4.089 33.060 1.00 93.25 183 VAL A N 1
ATOM 1430 C CA . VAL A 1 183 ? -19.054 -5.134 32.223 1.00 93.25 183 VAL A CA 1
ATOM 1431 C C . VAL A 1 183 ? -18.238 -5.412 30.960 1.00 93.25 183 VAL A C 1
ATOM 1433 O O . VAL A 1 183 ? -18.077 -6.568 30.574 1.00 93.25 183 VAL A O 1
ATOM 1436 N N . ILE A 1 184 ? -17.751 -4.361 30.297 1.00 89.88 184 ILE A N 1
ATOM 1437 C CA . ILE A 1 184 ? -17.060 -4.439 29.001 1.00 89.88 184 ILE A CA 1
ATOM 1438 C C . ILE A 1 184 ? -15.531 -4.510 29.180 1.00 89.88 184 ILE A C 1
ATOM 1440 O O . ILE A 1 184 ? -14.830 -4.990 28.290 1.00 89.88 184 ILE A O 1
ATOM 1444 N N . GLY A 1 185 ? -15.021 -4.111 30.347 1.00 87.62 185 GLY A N 1
ATOM 1445 C CA . GLY A 1 185 ? -13.604 -3.878 30.615 1.00 87.62 185 GLY A CA 1
ATOM 1446 C C . GLY A 1 185 ? -13.218 -2.411 30.412 1.00 87.62 185 GLY A C 1
ATOM 1447 O O . GLY A 1 185 ? -14.034 -1.598 29.968 1.00 87.62 185 GLY A O 1
ATOM 1448 N N . GLU A 1 186 ? -11.958 -2.088 30.721 1.00 81.94 186 GLU A N 1
ATOM 1449 C CA . GLU A 1 186 ? -11.362 -0.776 30.440 1.00 81.94 186 GLU A CA 1
ATOM 1450 C C . GLU A 1 186 ? -11.553 -0.462 28.952 1.00 81.94 186 GLU A C 1
ATOM 1452 O O . GLU A 1 186 ? -10.997 -1.133 28.074 1.00 81.94 186 GLU A O 1
ATOM 1457 N N . MET A 1 187 ? -12.415 0.515 28.657 1.00 69.62 187 MET A N 1
ATOM 1458 C CA . MET A 1 187 ? -12.604 0.954 27.283 1.00 69.62 187 MET A CA 1
ATOM 1459 C C . MET A 1 187 ? -11.280 1.562 26.820 1.00 69.62 187 MET A C 1
ATOM 1461 O O . MET A 1 187 ? -10.750 2.430 27.515 1.00 69.62 187 MET A O 1
ATOM 1465 N N . PRO A 1 188 ? -10.732 1.137 25.665 1.00 72.31 188 PRO A N 1
ATOM 1466 C CA . PRO A 1 188 ? -9.520 1.749 25.148 1.00 72.31 188 PRO A CA 1
ATOM 1467 C C . PRO A 1 188 ? -9.748 3.254 25.026 1.00 72.31 188 PRO A C 1
ATOM 1469 O O . PRO A 1 188 ? -10.842 3.673 24.642 1.00 72.31 188 PRO A O 1
ATOM 1472 N N . ASP A 1 189 ? -8.732 4.052 25.359 1.00 74.31 189 ASP A N 1
ATOM 1473 C CA . ASP A 1 189 ? -8.798 5.501 25.200 1.00 74.31 189 ASP A CA 1
ATOM 1474 C C . ASP A 1 189 ? -9.051 5.824 23.723 1.00 74.31 189 ASP A C 1
ATOM 1476 O O . ASP A 1 189 ? -8.162 5.795 22.865 1.00 74.31 189 ASP A O 1
ATOM 1480 N N . PHE A 1 190 ? -10.325 6.063 23.421 1.00 63.25 190 PHE A N 1
ATOM 1481 C CA . PHE A 1 190 ? -10.815 6.476 22.124 1.00 63.25 190 PHE A CA 1
ATOM 1482 C C . PHE A 1 190 ? -10.514 7.964 21.964 1.00 63.25 190 PHE A C 1
ATOM 1484 O O . PHE A 1 190 ? -11.434 8.791 21.892 1.00 63.25 190 PHE A O 1
ATOM 1491 N N . GLY A 1 191 ? -9.224 8.309 21.918 1.00 71.81 191 GLY A N 1
ATOM 1492 C CA . GLY A 1 191 ? -8.748 9.655 21.621 1.00 71.81 191 GLY A CA 1
ATOM 1493 C C . GLY A 1 191 ? -9.419 10.242 20.373 1.00 71.81 191 GLY A C 1
ATOM 1494 O O . GLY A 1 191 ? -10.245 9.607 19.705 1.00 71.81 191 GLY A O 1
ATOM 1495 N N . GLU A 1 192 ? -9.126 11.498 20.044 1.00 66.31 192 GLU A N 1
ATOM 1496 C CA . GLU A 1 192 ? -9.641 12.071 18.800 1.00 66.31 192 GLU A CA 1
ATOM 1497 C C . GLU A 1 192 ? -9.269 11.138 17.642 1.00 66.31 192 GLU A C 1
ATOM 1499 O O . GLU A 1 192 ? -8.097 10.793 17.465 1.00 66.31 192 GLU A O 1
ATOM 1504 N N . MET A 1 193 ? -10.287 10.620 16.941 1.00 59.16 193 MET A N 1
ATOM 1505 C CA . MET A 1 193 ? -10.051 9.638 15.892 1.00 59.16 193 MET A CA 1
ATOM 1506 C C . MET A 1 193 ? -9.160 10.346 14.868 1.00 59.16 193 MET A C 1
ATOM 1508 O O . MET A 1 193 ? -9.587 11.382 14.349 1.00 59.16 193 MET A O 1
ATOM 1512 N N . PRO A 1 194 ? -7.926 9.865 14.624 1.00 61.59 194 PRO A N 1
ATOM 1513 C CA . PRO A 1 194 ? -6.976 10.598 13.807 1.00 61.59 194 PRO A CA 1
ATOM 1514 C C . PRO A 1 194 ? -7.606 10.882 12.450 1.00 61.59 194 PRO A C 1
ATOM 1516 O O . PRO A 1 194 ? -8.311 10.033 11.890 1.00 61.59 194 PRO A O 1
ATOM 1519 N N . GLU A 1 195 ? -7.379 12.091 11.940 1.00 61.44 195 GLU A N 1
ATOM 1520 C CA . GLU A 1 195 ? -7.926 12.494 10.655 1.00 61.44 195 GLU A CA 1
ATOM 1521 C C . GLU A 1 195 ? -7.548 11.447 9.598 1.00 61.44 195 GLU A C 1
ATOM 1523 O O . GLU A 1 195 ? -6.391 11.060 9.433 1.00 61.44 195 GLU A O 1
ATOM 1528 N N . PHE A 1 196 ? -8.560 10.889 8.935 1.00 54.72 196 PHE A N 1
ATOM 1529 C CA . PHE A 1 196 ? -8.409 9.668 8.148 1.00 54.72 196 PHE A CA 1
ATOM 1530 C C . PHE A 1 196 ? -7.542 9.926 6.900 1.00 54.72 196 PHE A C 1
ATOM 1532 O O . PHE A 1 196 ? -8.041 10.274 5.831 1.00 54.72 196 PHE A O 1
ATOM 1539 N N . GLY A 1 197 ? -6.229 9.741 7.028 1.00 53.66 197 GLY A N 1
ATOM 1540 C CA . GLY A 1 197 ? -5.236 10.084 6.005 1.00 53.66 197 GLY A CA 1
ATOM 1541 C C . GLY A 1 197 ? -3.873 10.426 6.601 1.00 53.66 197 GLY A C 1
ATOM 1542 O O . GLY A 1 197 ? -2.848 10.107 6.001 1.00 53.66 197 GLY A O 1
ATOM 1543 N N . THR A 1 198 ? -3.853 10.944 7.827 1.00 49.22 198 THR A N 1
ATOM 1544 C CA . THR A 1 198 ? -2.701 10.899 8.724 1.00 49.22 198 THR A CA 1
ATOM 1545 C C . THR A 1 198 ? -2.722 9.547 9.421 1.00 49.22 198 THR A C 1
ATOM 1547 O O . THR A 1 198 ? -3.029 9.413 10.602 1.00 49.22 198 THR A O 1
ATOM 1550 N N . MET A 1 199 ? -2.370 8.496 8.670 1.00 42.44 199 MET A N 1
ATOM 1551 C CA . MET A 1 199 ? -1.748 7.353 9.337 1.00 42.44 199 MET A CA 1
ATOM 1552 C C . MET A 1 199 ? -0.627 7.963 10.181 1.00 42.44 199 MET A C 1
ATOM 1554 O O . MET A 1 199 ? 0.181 8.695 9.597 1.00 42.44 199 MET A O 1
ATOM 1558 N N . PRO A 1 200 ? -0.591 7.761 11.511 1.00 44.28 200 PRO A N 1
ATOM 1559 C CA . PRO A 1 200 ? 0.545 8.216 12.291 1.00 44.28 200 PRO A CA 1
ATOM 1560 C C . PRO A 1 200 ? 1.759 7.659 11.566 1.00 44.28 200 PRO A C 1
ATOM 1562 O O . PRO A 1 200 ? 1.828 6.443 11.364 1.00 44.28 200 PRO A O 1
ATOM 1565 N N . SER A 1 201 ? 2.623 8.544 11.052 1.00 47.69 201 SER A N 1
ATOM 1566 C CA . SER A 1 201 ? 3.884 8.151 10.432 1.00 47.69 201 SER A CA 1
ATOM 1567 C C . SER A 1 201 ? 4.573 7.312 11.478 1.00 47.69 201 SER A C 1
ATOM 1569 O O . SER A 1 201 ? 5.097 7.854 12.444 1.00 47.69 201 SER A O 1
ATOM 1571 N N . ARG A 1 202 ? 4.428 5.991 11.362 1.00 42.81 202 ARG A N 1
ATOM 1572 C CA . ARG A 1 202 ? 4.796 5.055 12.409 1.00 42.81 202 ARG A CA 1
ATOM 1573 C C . ARG A 1 202 ? 6.296 5.257 12.563 1.00 42.81 202 ARG A C 1
ATOM 1575 O O . ARG A 1 202 ? 7.009 4.941 11.606 1.00 42.81 202 ARG A O 1
ATOM 1582 N N . PRO A 1 203 ? 6.773 5.877 13.658 1.00 40.19 203 PRO A N 1
ATOM 1583 C CA . PRO A 1 203 ? 8.147 6.341 13.717 1.00 40.19 203 PRO A CA 1
ATOM 1584 C C . PRO A 1 203 ? 9.045 5.107 13.617 1.00 40.19 203 PRO A C 1
ATOM 1586 O O . PRO A 1 203 ? 9.038 4.251 14.494 1.00 40.19 203 PRO A O 1
ATOM 1589 N N . GLY A 1 204 ? 9.720 4.952 12.475 1.00 46.44 204 GLY A N 1
ATOM 1590 C CA . GLY A 1 204 ? 10.764 3.949 12.257 1.00 46.44 204 GLY A CA 1
ATOM 1591 C C . GLY A 1 204 ? 10.374 2.470 12.393 1.00 46.44 204 GLY A C 1
ATOM 1592 O O . GLY A 1 204 ? 11.237 1.662 12.719 1.00 46.44 204 GLY A O 1
ATOM 1593 N N . GLY A 1 205 ? 9.119 2.075 12.160 1.00 41.66 205 GLY A N 1
ATOM 1594 C CA . GLY A 1 205 ? 8.678 0.706 12.453 1.00 41.66 205 GLY A CA 1
ATOM 1595 C C . GLY A 1 205 ? 8.125 -0.055 11.257 1.00 41.66 205 GLY A C 1
ATOM 1596 O O . GLY A 1 205 ? 6.905 -0.069 11.068 1.00 41.66 205 GLY A O 1
ATOM 1597 N N . MET A 1 206 ? 8.990 -0.770 10.528 1.00 41.47 206 MET A N 1
ATOM 1598 C CA . MET A 1 206 ? 8.598 -1.952 9.749 1.00 41.47 206 MET A CA 1
ATOM 1599 C C . MET A 1 206 ? 7.561 -2.759 10.549 1.00 41.47 206 MET A C 1
ATOM 1601 O O . MET A 1 206 ? 7.790 -3.129 11.702 1.00 41.47 206 MET A O 1
ATOM 1605 N N . GLY A 1 207 ? 6.376 -2.972 9.978 1.00 43.34 207 GLY A N 1
ATOM 1606 C CA . GLY A 1 207 ? 5.343 -3.813 10.583 1.00 43.34 207 GLY A CA 1
ATOM 1607 C C . GLY A 1 207 ? 5.900 -5.207 10.890 1.00 43.34 207 GLY A C 1
ATOM 1608 O O . GLY A 1 207 ? 6.438 -5.834 9.975 1.00 43.34 207 GLY A O 1
ATOM 1609 N N . PRO A 1 208 ? 5.783 -5.726 12.126 1.00 45.69 208 PRO A N 1
ATOM 1610 C CA . PRO A 1 208 ? 6.137 -7.109 12.406 1.00 45.69 208 PRO A CA 1
ATOM 1611 C C . PRO A 1 208 ? 5.108 -8.013 11.718 1.00 45.69 208 PRO A C 1
ATOM 1613 O O . PRO A 1 208 ? 4.018 -8.223 12.238 1.00 45.69 208 PRO A O 1
ATOM 1616 N N . GLY A 1 209 ? 5.416 -8.514 10.518 1.00 44.84 209 GLY A N 1
ATOM 1617 C CA . GLY A 1 209 ? 4.673 -9.653 9.966 1.00 44.84 209 GLY A CA 1
ATOM 1618 C C . GLY A 1 209 ? 4.509 -9.766 8.452 1.00 44.84 209 GLY A C 1
ATOM 1619 O O . GLY A 1 209 ? 4.103 -10.836 8.011 1.00 44.84 209 GLY A O 1
ATOM 1620 N N . TRP A 1 210 ? 4.825 -8.749 7.641 1.00 44.00 210 TRP A N 1
ATOM 1621 C CA . TRP A 1 210 ? 4.475 -8.788 6.203 1.00 44.00 210 TRP A CA 1
ATOM 1622 C C . TRP A 1 210 ? 5.646 -8.910 5.219 1.00 44.00 210 TRP A C 1
ATOM 1624 O O . TRP A 1 210 ? 5.419 -9.163 4.038 1.00 44.00 210 TRP A O 1
ATOM 1634 N N . HIS A 1 211 ? 6.897 -8.853 5.683 1.00 42.00 211 HIS A N 1
ATOM 1635 C CA . HIS A 1 211 ? 8.065 -9.120 4.838 1.00 42.00 211 HIS A CA 1
ATOM 1636 C C . HIS A 1 211 ? 8.813 -10.373 5.306 1.00 42.00 211 HIS A C 1
ATOM 1638 O O . HIS A 1 211 ? 9.725 -10.312 6.119 1.00 42.00 211 HIS A O 1
ATOM 1644 N N . GLY A 1 212 ? 8.401 -11.529 4.783 1.00 44.88 212 GLY A N 1
ATOM 1645 C CA . GLY A 1 212 ? 9.312 -12.480 4.134 1.00 44.88 212 GLY A CA 1
ATOM 1646 C C . GLY A 1 212 ? 10.573 -12.986 4.848 1.00 44.88 212 GLY A C 1
ATOM 1647 O O . GLY A 1 212 ? 11.475 -13.432 4.148 1.00 44.88 212 GLY A O 1
ATOM 1648 N N . GLN A 1 213 ? 10.684 -12.967 6.179 1.00 43.84 213 GLN A N 1
ATOM 1649 C CA . GLN A 1 213 ? 11.780 -13.643 6.886 1.00 43.84 213 GLN A CA 1
ATOM 1650 C C . GLN A 1 213 ? 11.281 -14.393 8.119 1.00 43.84 213 GLN A C 1
ATOM 1652 O O . GLN A 1 213 ? 11.518 -14.008 9.260 1.00 43.84 213 GLN A O 1
ATOM 1657 N N . SER A 1 214 ? 10.693 -15.562 7.875 1.00 43.34 214 SER A N 1
ATOM 1658 C CA . SER A 1 214 ? 10.846 -16.704 8.776 1.00 43.34 214 SER A CA 1
ATOM 1659 C C . SER A 1 214 ? 12.319 -17.139 8.788 1.00 43.34 214 SER A C 1
ATOM 1661 O O . SER A 1 214 ? 12.673 -18.204 8.291 1.00 43.34 214 SER A O 1
ATOM 1663 N N . ARG A 1 215 ? 13.212 -16.305 9.336 1.00 44.44 215 ARG A N 1
ATOM 1664 C CA . ARG A 1 215 ? 14.473 -16.804 9.884 1.00 44.44 215 ARG A CA 1
ATOM 1665 C C . ARG A 1 215 ? 14.135 -17.426 11.226 1.00 44.44 215 ARG A C 1
ATOM 1667 O O . ARG A 1 215 ? 14.179 -16.766 12.256 1.00 44.44 215 ARG A O 1
ATOM 1674 N N . CYS A 1 216 ? 13.770 -18.700 11.192 1.00 48.38 216 CYS A N 1
ATOM 1675 C CA . CYS A 1 216 ? 13.871 -19.552 12.364 1.00 48.38 216 CYS A CA 1
ATOM 1676 C C . CYS A 1 216 ? 15.353 -19.554 12.784 1.00 48.38 216 CYS A C 1
ATOM 1678 O O . CYS A 1 216 ? 16.206 -19.925 11.968 1.00 48.38 216 CYS A O 1
ATOM 1680 N N . PRO A 1 217 ? 15.700 -19.083 13.992 1.00 43.78 217 PRO A N 1
ATOM 1681 C CA . PRO A 1 217 ? 17.068 -19.158 14.459 1.00 43.78 217 PRO A CA 1
ATOM 1682 C C . PRO A 1 217 ? 17.406 -20.634 14.701 1.00 43.78 217 PRO A C 1
ATOM 1684 O O . PRO A 1 217 ? 16.750 -21.314 15.480 1.00 43.78 217 PRO A O 1
ATOM 1687 N N . HIS A 1 218 ? 18.433 -21.103 13.992 1.00 42.91 218 HIS A N 1
ATOM 1688 C CA . HIS A 1 218 ? 19.124 -22.388 14.139 1.00 42.91 218 HIS A CA 1
ATOM 1689 C C . HIS A 1 218 ? 18.369 -23.687 13.771 1.00 42.91 218 HIS A C 1
ATOM 1691 O O . HIS A 1 218 ? 17.805 -24.398 14.592 1.00 42.91 218 HIS A O 1
ATOM 1697 N N . GLY A 1 219 ? 18.564 -24.112 12.518 1.00 49.47 219 GLY A N 1
ATOM 1698 C CA . GLY A 1 219 ? 19.397 -25.300 12.277 1.00 49.47 219 GLY A CA 1
ATOM 1699 C C . GLY A 1 219 ? 18.811 -26.700 12.481 1.00 49.47 219 GLY A C 1
ATOM 1700 O O . GLY A 1 219 ? 19.577 -27.653 12.375 1.00 49.47 219 GLY A O 1
ATOM 1701 N N . SER A 1 220 ? 17.511 -26.897 12.711 1.00 47.91 220 SER A N 1
ATOM 1702 C CA . SER A 1 220 ? 16.955 -28.257 12.635 1.00 47.91 220 SER A CA 1
ATOM 1703 C C . SER A 1 220 ? 15.480 -28.307 12.222 1.00 47.91 220 SER A C 1
ATOM 1705 O O . SER A 1 220 ? 14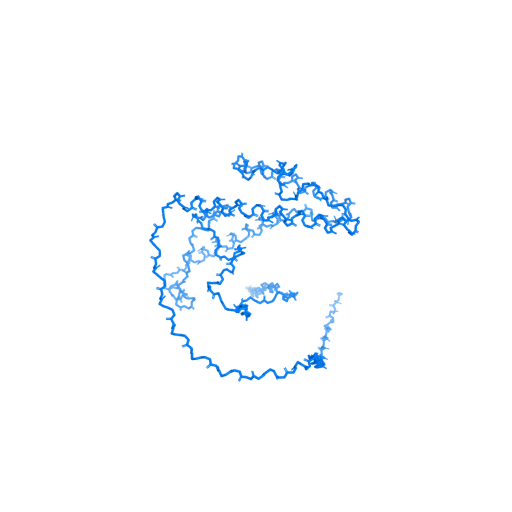.606 -27.805 12.916 1.00 47.91 220 SER A O 1
ATOM 1707 N N . LYS A 1 221 ? 15.244 -29.007 11.100 1.00 45.97 221 LYS A N 1
ATOM 1708 C CA . LYS A 1 221 ? 13.957 -29.460 10.534 1.00 45.97 221 LYS A CA 1
ATOM 1709 C C . LYS A 1 221 ? 13.031 -28.361 9.968 1.00 45.97 221 LYS A C 1
ATOM 1711 O O . LYS A 1 221 ? 12.969 -27.260 10.504 1.00 45.97 221 LYS A O 1
ATOM 1716 N N . PRO A 1 222 ? 12.295 -28.640 8.869 1.00 49.16 222 PRO A N 1
ATOM 1717 C CA . PRO A 1 222 ? 11.292 -27.712 8.357 1.00 49.16 222 PRO A CA 1
ATOM 1718 C C . PRO A 1 222 ? 10.216 -27.507 9.425 1.00 49.16 222 PRO A C 1
ATOM 1720 O O . PRO A 1 222 ? 9.598 -28.469 9.885 1.00 49.16 222 PRO A O 1
ATOM 1723 N N . CYS A 1 223 ? 10.003 -26.255 9.830 1.00 49.03 223 CYS A N 1
ATOM 1724 C CA . CYS A 1 223 ? 8.936 -25.868 10.743 1.00 49.03 223 CYS A CA 1
ATOM 1725 C C . CYS A 1 223 ? 7.582 -26.059 10.050 1.00 49.03 223 CYS A C 1
ATOM 1727 O O . CYS A 1 223 ? 6.985 -25.116 9.538 1.00 49.03 223 CYS A O 1
ATOM 1729 N N . ASN A 1 224 ? 7.089 -27.294 10.052 1.00 48.94 224 ASN A N 1
ATOM 1730 C CA . ASN A 1 224 ? 5.699 -27.618 9.780 1.00 48.94 224 ASN A CA 1
ATOM 1731 C C . ASN A 1 224 ? 4.875 -27.272 11.031 1.00 48.94 224 ASN A C 1
ATOM 1733 O O . ASN A 1 224 ? 4.337 -28.144 11.710 1.00 48.94 224 ASN A O 1
ATOM 1737 N N . HIS A 1 225 ? 4.871 -25.995 11.414 1.00 45.75 225 HIS A N 1
ATOM 1738 C CA . HIS A 1 225 ? 3.930 -25.512 12.411 1.00 45.75 225 HIS A CA 1
ATOM 1739 C C . HIS A 1 225 ? 2.625 -25.199 11.677 1.00 45.75 225 HIS A C 1
ATOM 1741 O O . HIS A 1 225 ? 2.621 -24.286 10.844 1.00 45.75 225 HIS A O 1
ATOM 1747 N N . PRO A 1 226 ? 1.517 -25.915 11.948 1.00 49.25 226 PRO A N 1
ATOM 1748 C CA . PRO A 1 226 ? 0.210 -25.425 11.544 1.00 49.25 226 PRO A CA 1
ATOM 1749 C C . PRO A 1 226 ? 0.044 -24.067 12.222 1.00 49.25 226 PRO A C 1
ATOM 1751 O O . PRO A 1 226 ? 0.065 -23.991 13.448 1.00 49.25 226 PRO A O 1
ATOM 1754 N N . ARG A 1 227 ? -0.017 -22.989 11.430 1.00 48.69 227 ARG A N 1
ATOM 1755 C CA . ARG A 1 227 ? -0.247 -21.626 11.926 1.00 48.69 227 ARG A CA 1
ATOM 1756 C C . ARG A 1 227 ? -1.445 -21.655 12.888 1.00 48.69 227 ARG A C 1
ATOM 1758 O O . ARG A 1 227 ? -2.563 -21.860 12.413 1.00 48.69 227 ARG A O 1
ATOM 1765 N N . PRO A 1 228 ? -1.262 -21.445 14.202 1.00 48.47 228 PRO A N 1
ATOM 1766 C CA . PRO A 1 228 ? -2.388 -21.322 15.109 1.00 48.47 228 PRO A CA 1
ATOM 1767 C C . PRO A 1 228 ? -3.036 -19.966 14.823 1.00 48.47 228 PRO A C 1
ATOM 1769 O O . PRO A 1 228 ? -2.418 -18.926 15.034 1.00 48.47 228 PRO A O 1
ATOM 1772 N N . GLY A 1 229 ? -4.258 -19.975 14.292 1.00 50.22 229 GLY A N 1
ATOM 1773 C CA . GLY A 1 229 ? -5.120 -18.791 14.323 1.00 50.22 229 GLY A CA 1
ATOM 1774 C C . GLY A 1 229 ? -5.255 -17.959 13.047 1.00 50.22 229 GLY A C 1
ATOM 1775 O O . GLY A 1 229 ? -5.798 -16.865 13.136 1.00 50.22 229 GLY A O 1
ATOM 1776 N N . TYR A 1 230 ? -4.862 -18.448 11.866 1.00 42.03 230 TYR A N 1
ATOM 1777 C CA . TYR A 1 230 ? -5.430 -17.892 10.629 1.00 42.03 230 TYR A CA 1
ATOM 1778 C C . TYR A 1 230 ? -6.503 -18.841 10.098 1.00 42.03 230 TYR A C 1
ATOM 1780 O O . TYR A 1 230 ? -6.149 -19.924 9.624 1.00 42.03 230 TYR A O 1
ATOM 1788 N N . PRO A 1 231 ? -7.800 -18.483 10.181 1.00 43.06 231 PRO A N 1
ATOM 1789 C CA . PRO A 1 231 ? -8.820 -19.237 9.481 1.00 43.06 231 PRO A CA 1
ATOM 1790 C C . PRO A 1 231 ? -8.494 -19.214 7.987 1.00 43.06 231 PRO A C 1
ATOM 1792 O O . PRO A 1 231 ? -8.195 -18.172 7.400 1.00 43.06 231 PRO A O 1
ATOM 1795 N N . VAL A 1 232 ? -8.520 -20.404 7.394 1.00 45.81 232 VAL A N 1
ATOM 1796 C CA . VAL A 1 232 ? -8.551 -20.609 5.947 1.00 45.81 232 VAL A CA 1
ATOM 1797 C C . VAL A 1 232 ? -9.628 -19.674 5.381 1.00 45.81 232 VAL A C 1
ATOM 1799 O O . VAL A 1 232 ? -10.721 -19.648 5.954 1.00 45.81 232 VAL A O 1
ATOM 1802 N N . PRO A 1 233 ? -9.380 -18.903 4.305 1.00 46.12 233 PRO A N 1
ATOM 1803 C CA . PRO A 1 233 ? -10.431 -18.147 3.640 1.00 46.12 233 PRO A CA 1
ATOM 1804 C C . PRO A 1 233 ? -11.353 -19.140 2.926 1.00 46.12 233 PRO A C 1
ATOM 1806 O O . PRO A 1 233 ? -11.285 -19.342 1.718 1.00 46.12 233 PRO A O 1
ATOM 1809 N N . MET A 1 234 ? -12.201 -19.810 3.701 1.00 42.69 234 MET A N 1
ATOM 1810 C CA . MET A 1 234 ? -13.434 -20.382 3.203 1.00 42.69 234 MET A CA 1
ATOM 1811 C C . MET A 1 234 ? -14.268 -19.200 2.730 1.00 42.69 234 MET A C 1
ATOM 1813 O O . MET A 1 234 ? -14.607 -18.316 3.518 1.00 42.69 234 MET A O 1
ATOM 1817 N N . GLY A 1 235 ? -14.554 -19.167 1.430 1.00 50.47 235 GLY A N 1
ATOM 1818 C CA . GLY A 1 235 ? -15.570 -18.289 0.881 1.00 50.47 235 GLY A CA 1
ATOM 1819 C C . GLY A 1 235 ? -16.861 -18.479 1.668 1.00 50.47 235 GLY A C 1
ATOM 1820 O O . GLY A 1 235 ? -17.516 -19.511 1.557 1.00 50.47 235 GLY A O 1
ATOM 1821 N N . ALA A 1 236 ? -17.199 -17.486 2.481 1.00 40.62 236 ALA A N 1
ATOM 1822 C CA . ALA A 1 236 ? -18.491 -17.377 3.125 1.00 40.62 236 ALA A CA 1
ATOM 1823 C C . ALA A 1 236 ? -19.299 -16.328 2.350 1.00 40.62 236 ALA A C 1
ATOM 1825 O O . ALA A 1 236 ? -19.084 -15.127 2.537 1.00 40.62 236 ALA A O 1
ATOM 1826 N N . PRO A 1 237 ? -20.219 -16.735 1.462 1.00 50.78 237 PRO A N 1
ATOM 1827 C CA . PRO A 1 237 ? -21.319 -15.867 1.094 1.00 50.78 237 PRO A CA 1
ATOM 1828 C C . PRO A 1 237 ? -22.235 -15.742 2.322 1.00 50.78 237 PRO A C 1
ATOM 1830 O O . PRO A 1 237 ? -22.789 -16.734 2.785 1.00 50.78 237 PRO A O 1
ATOM 1833 N N . GLY A 1 238 ? -22.397 -14.528 2.853 1.00 50.97 238 GLY A N 1
ATOM 1834 C CA . GLY A 1 238 ? -23.553 -14.217 3.702 1.00 50.97 238 GLY A CA 1
ATOM 1835 C C . GLY A 1 238 ? -23.314 -13.958 5.191 1.00 50.97 238 GLY A C 1
ATOM 1836 O O . GLY A 1 238 ? -24.051 -14.485 6.013 1.00 50.97 238 GLY A O 1
ATOM 1837 N N . MET A 1 239 ? -22.395 -13.061 5.554 1.00 41.44 239 MET A N 1
ATOM 1838 C CA . MET A 1 239 ? -22.543 -12.304 6.809 1.00 41.44 239 MET A CA 1
ATOM 1839 C C . MET A 1 239 ? -22.582 -10.803 6.524 1.00 41.44 239 MET A C 1
ATOM 1841 O O . MET A 1 239 ? -21.688 -10.049 6.895 1.00 41.44 239 MET A O 1
ATOM 1845 N N . MET A 1 240 ? -23.637 -10.361 5.835 1.00 46.84 240 MET A N 1
ATOM 1846 C CA . MET A 1 240 ? -24.136 -9.017 6.113 1.00 46.84 240 MET A CA 1
ATOM 1847 C C . MET A 1 240 ? -24.830 -9.077 7.479 1.00 46.84 240 MET A C 1
ATOM 1849 O O . MET A 1 240 ? -25.596 -10.017 7.707 1.00 46.84 240 MET A O 1
ATOM 1853 N N . PRO A 1 241 ? -24.580 -8.124 8.393 1.00 58.88 241 PRO A N 1
ATOM 1854 C CA . PRO A 1 241 ? -25.423 -7.990 9.570 1.00 58.88 241 PRO A CA 1
ATOM 1855 C C . PRO A 1 241 ? -26.877 -7.834 9.095 1.00 58.88 241 PRO A C 1
ATOM 1857 O O . PRO A 1 241 ? -27.108 -7.120 8.110 1.00 58.88 241 PRO A O 1
ATOM 1860 N N . PRO A 1 242 ? -27.853 -8.507 9.730 1.00 55.19 242 PRO A N 1
ATOM 1861 C CA . PRO A 1 242 ? -29.252 -8.278 9.399 1.00 55.19 242 PRO A CA 1
ATOM 1862 C C . PRO A 1 242 ? -29.548 -6.774 9.532 1.00 55.19 242 PRO A C 1
ATOM 1864 O O . PRO A 1 242 ? -28.989 -6.129 10.429 1.00 55.19 242 PRO A O 1
ATOM 1867 N N . PRO A 1 243 ? -30.378 -6.189 8.648 1.00 52.44 243 PRO A N 1
ATOM 1868 C CA . PRO A 1 243 ? -30.824 -4.814 8.827 1.00 52.44 243 PRO A CA 1
ATOM 1869 C C . PRO A 1 243 ? -31.404 -4.680 10.235 1.00 52.44 243 PRO A C 1
ATOM 1871 O O . PRO A 1 243 ? -32.101 -5.581 10.707 1.00 52.44 243 PRO A O 1
ATOM 1874 N N . ALA A 1 244 ? -31.047 -3.589 10.917 1.00 53.28 244 ALA A N 1
ATOM 1875 C CA . ALA A 1 244 ? -31.530 -3.294 12.257 1.00 53.28 244 ALA A CA 1
ATOM 1876 C C . ALA A 1 244 ? -33.044 -3.523 12.305 1.00 53.28 244 ALA A C 1
ATOM 1878 O O . ALA A 1 244 ? -33.769 -2.975 11.473 1.00 53.28 244 ALA A O 1
ATOM 1879 N N . ALA A 1 245 ? -33.489 -4.372 13.235 1.00 50.91 245 ALA A N 1
ATOM 1880 C CA . ALA A 1 245 ? -34.901 -4.626 13.450 1.00 50.91 245 ALA A CA 1
ATOM 1881 C C . ALA A 1 245 ? -35.607 -3.279 13.628 1.00 50.91 245 ALA A C 1
ATOM 1883 O O . ALA A 1 245 ? -35.260 -2.494 14.513 1.00 50.91 245 ALA A O 1
ATOM 1884 N N . GLU A 1 246 ? -36.537 -3.007 12.721 1.00 50.78 246 GLU A N 1
ATOM 1885 C CA . GLU A 1 246 ? -37.378 -1.822 12.719 1.00 50.78 246 GLU A CA 1
ATOM 1886 C C . GLU A 1 246 ? -38.051 -1.725 14.093 1.00 50.78 246 GLU A C 1
ATOM 1888 O O . GLU A 1 246 ? -38.685 -2.677 14.557 1.00 50.78 246 GLU A O 1
ATOM 1893 N N . ALA A 1 247 ? -37.808 -0.617 14.799 1.00 61.59 247 ALA A N 1
ATOM 1894 C CA . ALA A 1 247 ? -38.332 -0.410 16.140 1.00 61.59 247 ALA A CA 1
ATOM 1895 C C . ALA A 1 247 ? -39.863 -0.583 16.129 1.00 61.59 247 ALA A C 1
ATOM 1897 O O . ALA A 1 247 ? -40.515 -0.088 15.204 1.00 61.59 247 ALA A O 1
ATOM 1898 N N . PRO A 1 248 ? -40.456 -1.266 17.128 1.00 59.09 248 PRO A N 1
ATOM 1899 C CA . PRO A 1 248 ? -41.898 -1.452 17.178 1.00 59.09 248 PRO A CA 1
ATOM 1900 C C . PRO A 1 248 ? -42.588 -0.087 17.152 1.00 59.09 248 PRO A C 1
ATOM 1902 O O . PRO A 1 248 ? -42.262 0.802 17.942 1.00 59.09 248 PRO A O 1
ATOM 1905 N N . ALA A 1 249 ? -43.519 0.070 16.208 1.00 62.25 249 ALA A N 1
ATOM 1906 C CA . ALA A 1 249 ? -44.316 1.274 16.044 1.00 62.25 249 ALA A CA 1
ATOM 1907 C C . ALA A 1 249 ? -44.928 1.681 17.390 1.00 62.25 249 ALA A C 1
ATOM 1909 O O . ALA A 1 249 ? -45.583 0.874 18.055 1.00 62.25 249 ALA A O 1
ATOM 1910 N N . GLN A 1 250 ? -44.691 2.928 17.799 1.00 63.16 250 GLN A N 1
ATOM 1911 C CA . GLN A 1 250 ? -45.298 3.451 19.013 1.00 63.16 250 GLN A CA 1
ATOM 1912 C C . GLN A 1 250 ? -46.828 3.421 18.885 1.00 63.16 250 GLN A C 1
ATOM 1914 O O . GLN A 1 250 ? -47.355 3.770 17.823 1.00 63.16 250 GLN A O 1
ATOM 1919 N N . PRO A 1 251 ? -47.553 3.013 19.941 1.00 67.88 251 PRO A N 1
ATOM 1920 C CA . PRO A 1 251 ? -49.005 3.031 19.930 1.00 67.88 251 PRO A CA 1
ATOM 1921 C C . PRO A 1 251 ? -49.490 4.472 19.763 1.00 67.88 251 PRO A C 1
ATOM 1923 O O . PRO A 1 251 ? -49.155 5.357 20.550 1.00 67.88 251 PRO A O 1
ATOM 1926 N N . THR A 1 252 ? -50.282 4.710 18.722 1.00 66.00 252 THR A N 1
ATOM 1927 C CA . THR A 1 252 ? -50.974 5.982 18.509 1.00 66.00 252 THR A CA 1
ATOM 1928 C C . THR A 1 252 ? -51.874 6.294 19.709 1.00 66.00 252 THR A C 1
ATOM 1930 O O . THR A 1 252 ? -52.641 5.413 20.114 1.00 66.00 252 THR A O 1
ATOM 1933 N N . PRO A 1 253 ? -51.823 7.515 20.275 1.00 66.50 253 PRO A N 1
ATOM 1934 C CA . PRO A 1 253 ? -52.700 7.895 21.373 1.00 66.50 253 PRO A CA 1
ATOM 1935 C C . PRO A 1 253 ? -54.159 7.852 20.913 1.00 66.50 253 PRO A C 1
ATOM 1937 O O . PRO A 1 253 ? -54.508 8.365 19.848 1.00 66.50 253 PRO A O 1
ATOM 1940 N N . ALA A 1 254 ? -55.002 7.206 21.718 1.00 64.81 254 ALA A N 1
ATOM 1941 C CA . ALA A 1 254 ? -56.437 7.145 21.490 1.00 64.81 254 ALA A CA 1
ATOM 1942 C C . ALA A 1 254 ? -57.040 8.565 21.492 1.00 64.81 254 ALA A C 1
ATOM 1944 O O . ALA A 1 254 ? -56.613 9.400 22.296 1.00 64.81 254 ALA A O 1
ATOM 1945 N N . PRO A 1 255 ? -58.020 8.854 20.618 1.00 65.19 255 PRO A N 1
ATOM 1946 C CA . PRO A 1 255 ? -58.680 10.151 20.601 1.00 65.19 255 PRO A CA 1
ATOM 1947 C C . PRO A 1 255 ? -59.420 10.376 21.925 1.00 65.19 255 PRO A C 1
ATOM 1949 O O . PRO A 1 255 ? -60.169 9.512 22.386 1.00 65.19 255 PRO A O 1
ATOM 1952 N N . ALA A 1 256 ? -59.186 11.536 22.537 1.00 65.12 256 ALA A N 1
ATOM 1953 C CA . ALA A 1 256 ? -59.979 12.008 23.662 1.00 65.12 256 ALA A CA 1
ATOM 1954 C C . ALA A 1 256 ? -61.400 12.335 23.168 1.00 65.12 256 ALA A C 1
ATOM 1956 O O . ALA A 1 256 ? -61.545 12.963 22.117 1.00 65.12 256 ALA A O 1
ATOM 1957 N N . ASN A 1 257 ? -62.407 11.854 23.906 1.00 67.25 257 ASN A N 1
ATOM 1958 C CA . ASN A 1 257 ? -63.831 12.137 23.678 1.00 67.25 257 ASN A CA 1
ATOM 1959 C C . ASN A 1 257 ? -64.142 13.635 23.709 1.00 67.25 257 ASN A C 1
ATOM 1961 O O . ASN A 1 257 ? -63.546 14.334 24.562 1.00 67.25 257 ASN A O 1
#